Protein AF-0000000084545991 (afdb_homodimer)

Radius of gyration: 22.43 Å; Cα contacts (8 Å, |Δi|>4): 585; chains: 2; bounding box: 37×61×42 Å

pLDDT: mean 95.48, std 4.27, range [63.62, 98.81]

Nearest PDB structures (foldseek):
  5ld9-assembly1_B  TM=9.549E-01  e=1.651E-11  Pyrococcus furiosus DSM 3638
  5ld9-assembly1_A  TM=9.631E-01  e=2.129E-11  Pyrococcus furiosus DSM 3638
  2kks-assembly1_A  TM=8.786E-01  e=1.646E-07  Desulfitobacterium hafniense Y51
  5w83-assembly1_B  TM=7.628E-01  e=1.725E-06  Saccharomyces cerevisiae S288C
  4ocn-assembly1_B  TM=7.486E-01  e=3.055E-06  Saccharomyces cerevisiae S288C

Organism: NCBI:txid1582439

Solvent-accessible surface area (backbone atoms only — not comparable to full-atom values): 13508 Å² total; per-residue (Å²): 130,76,51,40,33,40,32,60,66,57,50,49,54,53,48,50,48,31,63,68,39,52,71,19,19,25,35,32,41,30,26,18,55,90,44,36,53,76,45,77,45,82,46,62,33,75,58,67,24,49,87,44,71,39,71,48,69,66,57,50,50,50,49,51,49,51,25,54,77,69,71,38,35,79,46,28,38,35,36,33,24,43,79,36,66,48,60,81,48,75,68,48,52,57,51,30,72,80,44,75,36,36,37,36,25,34,7,56,62,70,70,43,77,35,32,32,34,62,42,75,42,84,39,78,32,58,74,44,75,89,131,75,52,39,33,42,33,60,66,58,49,52,53,52,49,51,48,32,61,69,40,54,69,20,20,25,34,30,41,29,27,19,56,90,44,36,54,74,44,77,45,83,47,63,33,75,59,66,24,49,87,45,71,38,72,47,68,67,56,50,50,51,49,51,49,50,25,55,76,69,74,41,37,78,47,29,38,36,37,33,24,43,78,37,66,48,62,81,47,74,70,47,53,56,50,30,71,81,46,72,38,37,36,37,24,33,7,57,62,73,72,43,76,36,33,31,33,62,42,75,42,84,38,80,32,56,75,43,74,90

Secondary structure (DSSP, 8-state):
---EEE-HHHHHHHHHHHHHHTTSPPEEEEEEETTEEEEEEEE-BTT--SS---B-HHHHHHHHHHHHHTT-EEEEEEEEETTS-S---HHHHHHHHHS-SEEEEEETTTTEEEEEEEEEEEEEE-EEE-/---EEE-HHHHHHHHHHHHHHTTSPPEEEEEEETTEEE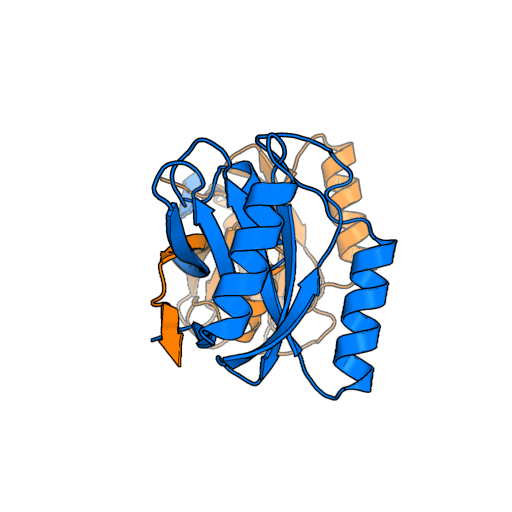EEEEE-BTT--SS---B-HHHHHHHHHHHHHTT-EEEEEEEEETTS-S---HHHHHHHHHS-SEEEEEETTTTEEEEEEEEEEEEEE-EEE-

InterPro domains:
  IPR000555 JAB1/MPN/MOV34 metalloenzyme domain [SM00232] (3-121)
  IPR028090 JAB domain, prokaryotic [PF14464] (14-114)
  IPR037518 MPN domain [PS50249] (3-130)
  IPR051929 Viral Assembly and Modifier Protease [PTHR34858] (4-127)

Foldseek 3Di:
DQAAADDPVRLVVLLVQQVVLPPAKWKWWFKAPRRYTDDIGGADFPVSHLQDGDGDPVSVVVVQVVNVVVVIDRQEMEIERQADDFDADPVNVVVCVVVFHKYWYAYNNVRDIDIDGDDDDDDDDDDDDD/DQAAADDPVRLVVLLVQQVVLPPAKWKWWFKAPRRYTDDIGGADFPVSHLQDGDGDPVSVVVVQVVNVVVVIDRQEMEIERQADDFDADPVNVVVCVVVFHKYWYAYNNVRDIDIDGDDDDDDDDDDDDD

Structure (mmCIF, N/CA/C/O backbone):
data_AF-0000000084545991-model_v1
#
loop_
_entity.id
_entity.type
_entity.pdbx_description
1 polymer 'Mov34/MPN/PAD-1 family protein'
#
loop_
_atom_site.group_PDB
_atom_site.id
_atom_site.type_symbol
_atom_site.label_atom_id
_atom_site.label_alt_id
_atom_site.label_comp_id
_atom_site.label_asym_id
_atom_site.label_entity_id
_atom_site.label_seq_id
_atom_site.pdbx_PDB_ins_code
_atom_site.Cartn_x
_atom_site.Cartn_y
_atom_site.Cartn_z
_atom_site.occupancy
_atom_site.B_iso_or_equiv
_atom_site.auth_seq_id
_atom_site.auth_comp_id
_atom_site.auth_asym_id
_atom_site.auth_atom_id
_atom_site.pdbx_PDB_model_num
ATOM 1 N N . MET A 1 1 ? -14.484 11.977 -7.852 1 64 1 MET A N 1
ATOM 2 C CA . MET A 1 1 ? -13.102 12.375 -7.617 1 64 1 MET A CA 1
ATOM 3 C C . MET A 1 1 ? -12.844 12.617 -6.133 1 64 1 MET A C 1
ATOM 5 O O . MET A 1 1 ? -13.711 13.141 -5.43 1 64 1 MET A O 1
ATOM 9 N N . GLN A 1 2 ? -11.766 11.891 -5.664 1 86.81 2 GLN A N 1
ATOM 10 C CA . GLN A 1 2 ? -11.484 12.031 -4.238 1 86.81 2 GLN A CA 1
ATOM 11 C C . GLN A 1 2 ? -11.023 13.445 -3.908 1 86.81 2 GLN A C 1
ATOM 13 O O . GLN A 1 2 ? -10.328 14.086 -4.703 1 86.81 2 GLN A O 1
ATOM 18 N N . LYS A 1 3 ? -11.68 14.102 -2.879 1 94.88 3 LYS A N 1
ATOM 19 C CA . LYS A 1 3 ? -11.312 15.43 -2.406 1 94.88 3 LYS A CA 1
ATOM 20 C C . LYS A 1 3 ? -11.195 15.461 -0.886 1 94.88 3 LYS A C 1
ATOM 22 O O . LYS A 1 3 ? -11.516 14.484 -0.213 1 94.88 3 LYS A O 1
ATOM 27 N N . ILE A 1 4 ? -10.68 16.625 -0.358 1 97.31 4 ILE A N 1
ATOM 28 C CA . ILE A 1 4 ? -10.688 16.859 1.08 1 97.31 4 ILE A CA 1
ATOM 29 C C . ILE A 1 4 ? -11.234 18.266 1.364 1 97.31 4 ILE A C 1
ATOM 31 O O . ILE A 1 4 ? -10.914 19.219 0.646 1 97.31 4 ILE A O 1
ATOM 35 N N . ILE A 1 5 ? -12.133 18.297 2.287 1 97.88 5 ILE A N 1
ATOM 36 C CA . ILE A 1 5 ? -12.742 19.562 2.66 1 97.88 5 ILE A CA 1
ATOM 37 C C . ILE A 1 5 ? -12.109 20.078 3.947 1 97.88 5 ILE A C 1
ATOM 39 O O . ILE A 1 5 ? -12.07 19.375 4.961 1 97.88 5 ILE A O 1
ATOM 43 N N . LEU A 1 6 ? -11.664 21.266 3.912 1 97.38 6 LEU A N 1
ATOM 44 C CA . LEU A 1 6 ? -10.953 21.938 4.996 1 97.38 6 LEU A CA 1
ATOM 45 C C . LEU A 1 6 ? -11.562 23.297 5.289 1 97.38 6 LEU A C 1
ATOM 47 O O . LEU A 1 6 ? -11.664 24.141 4.398 1 97.38 6 LEU A O 1
ATOM 51 N N . SER A 1 7 ? -12 23.5 6.516 1 97.31 7 SER A N 1
ATOM 52 C CA . SER A 1 7 ? -12.578 24.797 6.859 1 97.31 7 SER A CA 1
ATOM 53 C C . SER A 1 7 ? -11.508 25.891 6.898 1 97.31 7 SER A C 1
ATOM 55 O O . SER A 1 7 ? -10.32 25.594 7.066 1 97.31 7 SER A O 1
ATOM 57 N N . ARG A 1 8 ? -11.984 27.141 6.832 1 96.69 8 ARG A N 1
ATOM 58 C CA . ARG A 1 8 ? -11.062 28.266 6.926 1 96.69 8 ARG A CA 1
ATOM 59 C C . ARG A 1 8 ? -10.391 28.297 8.297 1 96.69 8 ARG A C 1
ATOM 61 O O . ARG A 1 8 ? -9.211 28.641 8.398 1 96.69 8 ARG A O 1
ATOM 68 N N . SER A 1 9 ? -11.141 27.984 9.227 1 97.38 9 SER A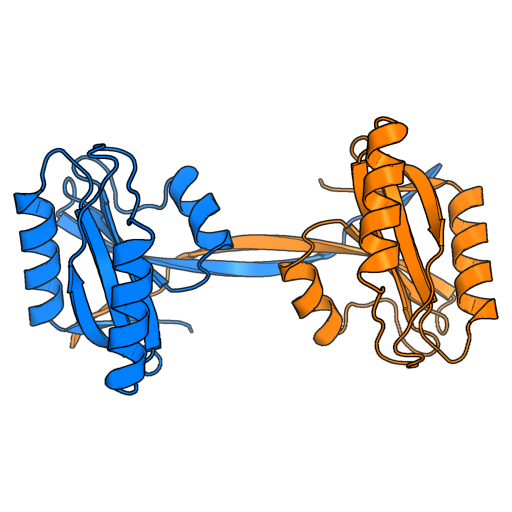 N 1
ATOM 69 C CA . SER A 1 9 ? -10.602 27.984 10.578 1 97.38 9 SER A CA 1
ATOM 70 C C . SER A 1 9 ? -9.523 26.906 10.75 1 97.38 9 SER A C 1
ATOM 72 O O . SER A 1 9 ? -8.469 27.172 11.328 1 97.38 9 SER A O 1
ATOM 74 N N . ASP A 1 10 ? -9.805 25.734 10.273 1 97.62 10 ASP A N 1
ATOM 75 C CA . ASP A 1 10 ? -8.828 24.641 10.359 1 97.62 10 ASP A CA 1
ATOM 76 C C . ASP A 1 10 ? -7.559 25 9.586 1 97.62 10 ASP A C 1
ATOM 78 O O . ASP A 1 10 ? -6.453 24.688 10.039 1 97.62 10 ASP A O 1
ATOM 82 N N . LYS A 1 11 ? -7.781 25.578 8.438 1 97.88 11 LYS A N 1
ATOM 83 C CA . LYS A 1 11 ? -6.641 26 7.633 1 97.88 11 LYS A CA 1
ATOM 84 C C . LYS A 1 11 ? -5.762 26.984 8.398 1 97.88 11 LYS A C 1
ATOM 86 O O . LYS A 1 11 ? -4.531 26.875 8.359 1 97.88 11 LYS A O 1
ATOM 91 N N . LYS A 1 12 ? -6.379 27.922 9.055 1 97.81 12 LYS A N 1
ATOM 92 C CA . LYS A 1 12 ? -5.648 28.891 9.859 1 97.81 12 LYS A CA 1
ATOM 93 C C . LYS A 1 12 ? -4.871 28.203 10.977 1 97.81 12 LYS A C 1
ATOM 95 O O . LYS A 1 12 ? -3.705 28.531 11.219 1 97.81 12 LYS A O 1
ATOM 100 N N . ILE A 1 13 ? -5.48 27.297 11.633 1 98.25 13 ILE A N 1
ATOM 101 C CA . ILE A 1 13 ? -4.855 26.562 12.727 1 98.25 13 ILE A CA 1
ATOM 102 C C . ILE A 1 13 ? -3.605 25.844 12.227 1 98.25 13 ILE A C 1
ATOM 104 O O . ILE A 1 13 ? -2.545 25.922 12.852 1 98.25 13 ILE A O 1
ATOM 108 N N . LEU A 1 14 ? -3.723 25.188 11.094 1 98.62 14 LEU A N 1
ATOM 109 C CA . LEU A 1 14 ? -2.611 24.422 10.539 1 98.62 14 LEU A CA 1
ATOM 110 C C . LEU A 1 14 ? -1.493 25.344 10.07 1 98.62 14 LEU A C 1
ATOM 112 O O . LEU A 1 14 ? -0.313 25.031 10.242 1 98.62 14 LEU A O 1
ATOM 116 N N . THR A 1 15 ? -1.879 26.469 9.516 1 98.5 15 THR A N 1
ATOM 117 C CA . THR A 1 15 ? -0.888 27.438 9.078 1 98.5 15 THR A CA 1
ATOM 118 C C . THR A 1 15 ? -0.075 27.953 10.266 1 98.5 15 THR A C 1
ATOM 120 O O . THR A 1 15 ? 1.156 27.984 10.211 1 98.5 15 THR A O 1
ATOM 123 N N . GLU A 1 16 ? -0.783 28.344 11.25 1 98.56 16 GLU A N 1
ATOM 124 C CA . GLU A 1 16 ? -0.114 28.859 12.438 1 98.56 16 GLU A CA 1
ATOM 125 C C . GLU A 1 16 ? 0.799 27.797 13.062 1 98.56 16 GLU A C 1
ATOM 127 O O . GLU A 1 16 ? 1.917 28.109 13.477 1 98.56 16 GLU A O 1
ATOM 132 N N . HIS A 1 17 ? 0.275 26.625 13.133 1 98.62 17 HIS A N 1
ATOM 133 C CA . HIS A 1 17 ? 1.083 25.531 13.656 1 98.62 17 HIS A CA 1
ATOM 134 C C . HIS A 1 17 ? 2.371 25.359 12.859 1 98.62 17 HIS A C 1
ATOM 136 O O . HIS A 1 17 ? 3.457 25.25 13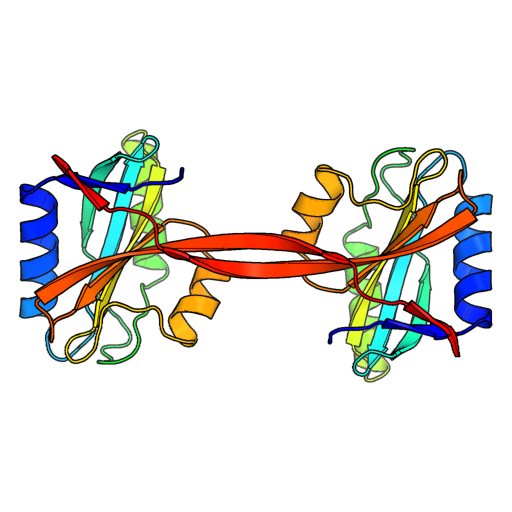.438 1 98.62 17 HIS A O 1
ATOM 142 N N . ALA A 1 18 ? 2.254 25.391 11.578 1 98.62 18 ALA A N 1
ATOM 143 C CA . ALA A 1 18 ? 3.396 25.234 10.68 1 98.62 18 ALA A CA 1
ATOM 144 C C . ALA A 1 18 ? 4.41 26.344 10.875 1 98.62 18 ALA A C 1
ATOM 146 O O . ALA A 1 18 ? 5.617 26.094 10.961 1 98.62 18 ALA A O 1
ATOM 147 N N . GLU A 1 19 ? 3.91 27.531 10.992 1 97.94 19 GLU A N 1
ATOM 148 C CA . GLU A 1 19 ? 4.789 28.688 11.141 1 97.94 19 GLU A CA 1
ATOM 149 C C . GLU A 1 19 ? 5.488 28.672 12.492 1 97.94 19 GLU A C 1
ATOM 151 O O . GLU A 1 19 ? 6.668 29.016 12.594 1 97.94 19 GLU A O 1
ATOM 156 N N . ASN A 1 20 ? 4.766 28.281 13.461 1 97.81 20 ASN A N 1
ATOM 157 C CA . ASN A 1 20 ? 5.309 28.266 14.82 1 97.81 20 ASN A CA 1
ATOM 158 C C . ASN A 1 20 ? 6.395 27.203 14.969 1 97.81 20 ASN A C 1
ATOM 160 O O . ASN A 1 20 ? 7.316 27.359 15.773 1 97.81 20 ASN A O 1
ATOM 164 N N . GLU A 1 21 ? 6.34 26.156 14.203 1 97.88 21 GLU A N 1
ATOM 165 C CA . GLU A 1 21 ? 7.262 25.031 14.375 1 97.88 21 GLU A CA 1
ATOM 166 C C . GLU A 1 21 ? 8.508 25.203 13.508 1 97.88 21 GLU A C 1
ATOM 168 O O . GLU A 1 21 ? 9.461 24.438 13.625 1 97.88 21 GLU A O 1
ATOM 173 N N . LYS A 1 22 ? 8.477 26.234 12.727 1 96.56 22 LYS A N 1
ATOM 174 C CA . LYS A 1 22 ? 9.68 26.469 11.93 1 96.56 22 LYS A CA 1
ATOM 175 C C . LYS A 1 22 ? 10.922 26.562 12.82 1 96.56 22 LYS A C 1
ATOM 177 O O . LYS A 1 22 ? 10.852 27.094 13.93 1 96.56 22 LYS A O 1
ATOM 182 N N . PRO A 1 23 ? 12.008 25.922 12.273 1 97.31 23 PRO A N 1
ATOM 183 C CA . PRO A 1 23 ? 12.328 25.469 10.914 1 97.31 23 PRO A CA 1
ATOM 184 C C . PRO A 1 23 ? 12.039 23.984 10.703 1 97.31 23 PRO A C 1
ATOM 186 O O . PRO A 1 23 ? 12.414 23.422 9.672 1 97.31 23 PRO A O 1
ATOM 189 N N . ILE A 1 24 ? 11.352 23.375 11.656 1 97.81 24 ILE A N 1
ATOM 190 C CA . ILE A 1 24 ? 11.086 21.953 11.523 1 97.81 24 ILE A CA 1
ATOM 191 C C . ILE A 1 24 ? 9.719 21.734 10.883 1 97.81 24 ILE A C 1
ATOM 193 O O . ILE A 1 24 ? 8.844 22.594 10.977 1 97.81 24 ILE A O 1
ATOM 197 N N . GLU A 1 25 ? 9.523 20.594 10.195 1 98.5 25 GLU A N 1
ATOM 198 C CA . GLU A 1 25 ? 8.203 20.25 9.68 1 98.5 25 GLU A CA 1
ATOM 199 C C . GLU A 1 25 ? 7.195 20.094 10.812 1 98.5 25 GLU A C 1
ATOM 201 O O . GLU A 1 25 ? 7.512 19.5 11.852 1 98.5 25 GLU A O 1
ATOM 206 N N . SER A 1 26 ? 6.105 20.656 10.656 1 98.5 26 SER A N 1
ATOM 207 C CA . SER A 1 26 ? 4.996 20.438 11.578 1 98.5 26 SER A CA 1
ATOM 208 C C . SER A 1 26 ? 4.117 19.281 11.109 1 98.5 26 SER A C 1
ATOM 210 O O . SER A 1 26 ? 4.156 18.906 9.938 1 98.5 26 SER A O 1
ATOM 212 N N . CYS A 1 27 ? 3.359 18.672 12 1 98.44 27 CYS A N 1
ATOM 213 C CA . CYS A 1 27 ? 2.498 17.547 11.625 1 98.44 27 CYS A CA 1
ATOM 214 C C . CYS A 1 27 ? 1.239 17.516 12.477 1 98.44 27 CYS A C 1
ATOM 216 O O . CYS A 1 27 ? 1.18 18.172 13.523 1 98.44 27 CYS A O 1
ATOM 218 N N . ALA A 1 28 ? 0.261 16.844 12.008 1 98.44 28 ALA A N 1
ATOM 219 C CA . ALA A 1 28 ? -1.032 16.703 12.672 1 98.44 28 ALA A CA 1
ATOM 220 C C . ALA A 1 28 ? -1.835 15.547 12.078 1 98.44 28 ALA A C 1
ATOM 222 O O . ALA A 1 28 ? -1.538 15.07 10.977 1 98.44 28 ALA A O 1
ATOM 223 N N . ILE A 1 29 ? -2.781 15.156 12.797 1 97.88 29 ILE A N 1
ATOM 224 C CA . ILE A 1 29 ? -3.752 14.164 12.336 1 97.88 29 ILE A CA 1
ATOM 225 C C . ILE A 1 29 ? -5.098 14.844 12.086 1 97.88 29 ILE A C 1
ATOM 227 O O . ILE A 1 29 ? -5.543 15.672 12.883 1 97.88 29 ILE A O 1
ATOM 231 N N . LEU A 1 30 ? -5.691 14.516 10.977 1 98.06 30 LEU A N 1
ATOM 232 C CA . LEU A 1 30 ? -6.949 15.133 10.57 1 98.06 30 LEU A CA 1
ATOM 233 C C . LEU A 1 30 ? -8.109 14.156 10.719 1 98.06 30 LEU A C 1
ATOM 235 O O . LEU A 1 30 ? -8.102 13.078 10.117 1 98.06 30 LEU A O 1
ATOM 239 N N . PHE A 1 31 ? -9.078 14.594 11.578 1 97.5 31 PHE A N 1
ATOM 240 C CA . PHE A 1 31 ? -10.266 13.773 11.828 1 97.5 31 PHE A CA 1
ATOM 241 C C . PHE A 1 31 ? -11.445 14.266 11 1 97.5 31 PHE A C 1
ATOM 243 O O . PHE A 1 31 ? -11.586 15.461 10.758 1 97.5 31 PHE A O 1
ATOM 250 N N . GLY A 1 32 ? -12.242 13.328 10.625 1 97.31 32 GLY A N 1
ATOM 251 C CA . GLY A 1 32 ? -13.461 13.719 9.938 1 97.31 32 GLY A CA 1
ATOM 252 C C . GLY A 1 32 ? -14.273 12.531 9.453 1 97.31 32 GLY A C 1
ATOM 253 O O . GLY A 1 32 ? -14.094 11.414 9.945 1 97.31 32 GLY A O 1
ATOM 254 N N . LYS A 1 33 ? -15.203 12.844 8.688 1 94.81 33 LYS A N 1
ATOM 255 C CA . LYS A 1 33 ? -16.031 11.852 8.008 1 94.81 33 LYS A CA 1
ATOM 256 C C . LYS A 1 33 ? -16.062 12.102 6.504 1 94.81 33 LYS A C 1
ATOM 258 O O . LYS A 1 33 ? -16.156 13.25 6.062 1 94.81 33 LYS A O 1
ATOM 263 N N . ASP A 1 34 ? -15.977 10.977 5.848 1 91.25 34 ASP A N 1
ATOM 264 C CA . ASP A 1 34 ? -15.922 11.047 4.391 1 91.25 34 ASP A CA 1
ATOM 265 C C . ASP A 1 34 ? -14.789 11.953 3.926 1 91.25 34 ASP A C 1
ATOM 267 O O . ASP A 1 34 ? -13.617 11.664 4.176 1 91.25 34 ASP A O 1
ATOM 271 N N . ASP A 1 35 ? -15.109 13.117 3.375 1 95 35 ASP A N 1
ATOM 272 C CA . ASP A 1 35 ? -14.047 13.945 2.822 1 95 35 ASP A CA 1
ATOM 273 C C . ASP A 1 35 ? -13.906 15.25 3.609 1 95 35 ASP A C 1
ATOM 275 O O . ASP A 1 35 ? -13.094 16.109 3.254 1 95 35 ASP A O 1
ATOM 279 N N . ALA A 1 36 ? -14.602 15.289 4.73 1 97.12 36 ALA A N 1
ATOM 280 C CA . ALA A 1 36 ? -14.648 16.562 5.43 1 97.12 36 ALA A CA 1
ATOM 281 C C . ALA A 1 36 ? -13.922 16.484 6.77 1 97.12 36 ALA A C 1
ATOM 283 O O . ALA A 1 36 ? -14.305 15.703 7.645 1 97.12 36 ALA A O 1
ATOM 284 N N . ILE A 1 37 ? -12.992 17.375 6.906 1 97.5 37 ILE A N 1
ATOM 285 C CA . ILE A 1 37 ? -12.281 17.469 8.172 1 97.5 37 ILE A CA 1
ATOM 286 C C . ILE A 1 37 ? -13.156 18.188 9.203 1 97.5 37 ILE A C 1
ATOM 288 O O . ILE A 1 37 ? -13.742 19.234 8.906 1 97.5 37 ILE A O 1
ATOM 292 N N . SER A 1 38 ? -13.242 17.578 10.352 1 96.69 38 SER A N 1
ATOM 293 C CA . SER A 1 38 ? -14.055 18.172 11.406 1 96.69 38 SER A CA 1
ATOM 294 C C . SER A 1 38 ? -13.195 18.594 12.594 1 96.69 38 SER A C 1
ATOM 296 O O . SER A 1 38 ? -13.586 19.469 13.367 1 96.69 38 SER A O 1
ATOM 298 N N . GLU A 1 39 ? -12.062 17.953 12.727 1 96 39 GLU A N 1
ATOM 299 C CA . GLU A 1 39 ? -11.18 18.25 13.852 1 96 39 GLU A CA 1
ATOM 300 C C . GLU A 1 39 ? -9.719 18 13.492 1 96 39 GLU A C 1
ATOM 302 O O . GLU A 1 39 ? -9.414 17.094 12.711 1 96 39 GLU A O 1
ATOM 307 N N . ILE A 1 40 ? -8.898 18.797 14.156 1 97.62 40 ILE A N 1
ATOM 308 C CA . ILE A 1 40 ? -7.457 18.688 13.961 1 97.62 40 ILE A CA 1
ATOM 309 C C . ILE A 1 40 ? -6.781 18.281 15.266 1 97.62 40 ILE A C 1
ATOM 311 O O . ILE A 1 40 ? -7.07 18.859 16.328 1 97.62 40 ILE A O 1
ATOM 315 N N . PHE A 1 41 ? -5.938 17.312 15.148 1 98.12 41 PHE A N 1
ATOM 316 C CA . PHE A 1 41 ? -5.105 16.922 16.281 1 98.12 41 PHE A CA 1
ATOM 317 C C . PHE A 1 41 ? -3.643 17.25 16.016 1 98.12 41 PHE A C 1
ATOM 319 O O . PHE A 1 41 ? -2.941 16.484 15.344 1 98.12 41 PHE A O 1
ATOM 326 N N . LEU A 1 42 ? -3.232 18.391 16.594 1 98.25 42 LEU A N 1
ATOM 327 C CA . LEU A 1 42 ? -1.848 18.797 16.406 1 98.25 42 LEU A CA 1
ATOM 328 C C . LEU A 1 42 ? -0.892 17.859 17.141 1 98.25 42 LEU A C 1
ATOM 330 O O . LEU A 1 42 ? -1.151 17.453 18.266 1 98.25 42 LEU A O 1
ATOM 334 N N . THR A 1 43 ? 0.137 17.516 16.406 1 98.12 43 THR A N 1
ATOM 335 C CA . THR A 1 43 ? 1.134 16.625 17 1 98.12 43 THR A CA 1
ATOM 336 C C . THR A 1 43 ? 2.527 17.234 16.906 1 98.12 43 THR A C 1
ATOM 338 O O . THR A 1 43 ? 2.734 18.219 16.188 1 98.12 43 THR A O 1
ATOM 341 N N . LYS A 1 44 ? 3.387 16.641 17.734 1 96.88 44 LYS A N 1
ATOM 342 C CA . LYS A 1 44 ? 4.785 17.062 17.672 1 96.88 44 LYS A CA 1
ATOM 343 C C . LYS A 1 44 ? 5.578 16.203 16.688 1 96.88 44 LYS A C 1
ATOM 345 O O . LYS A 1 44 ? 5.391 14.984 16.625 1 96.88 44 LYS A O 1
ATOM 350 N N . ASN A 1 45 ? 6.387 16.891 15.969 1 98.12 45 ASN A N 1
ATOM 351 C CA . ASN A 1 45 ? 7.391 16.156 15.211 1 98.12 45 ASN A CA 1
ATOM 352 C C . ASN A 1 45 ? 8.547 15.703 16.094 1 98.12 45 ASN A C 1
ATOM 354 O O . ASN A 1 45 ? 9.438 16.5 16.406 1 98.12 45 ASN A O 1
ATOM 358 N N . ILE A 1 46 ? 8.602 14.453 16.328 1 97.06 46 ILE A N 1
ATOM 359 C CA . ILE A 1 46 ? 9.602 13.992 17.281 1 97.06 46 ILE A CA 1
ATOM 360 C C . ILE A 1 46 ? 10.961 13.906 16.609 1 97.06 46 ILE A C 1
ATOM 362 O O . ILE A 1 46 ? 11.992 13.781 17.281 1 97.06 46 ILE A O 1
ATOM 366 N N . GLU A 1 47 ? 10.922 13.992 15.312 1 96.12 47 GLU A N 1
ATOM 367 C CA . GLU A 1 47 ? 12.195 14.008 14.594 1 96.12 47 GLU A CA 1
ATOM 368 C C . GLU A 1 47 ? 12.836 15.391 14.648 1 96.12 47 GLU A C 1
ATOM 370 O O . GLU A 1 47 ? 14.039 15.531 14.422 1 96.12 47 GLU A O 1
ATOM 375 N N . GLU A 1 48 ? 12.039 16.328 14.898 1 96.81 48 GLU A N 1
ATOM 376 C CA . GLU A 1 48 ? 12.508 17.703 14.938 1 96.81 48 GLU A CA 1
ATOM 377 C C . GLU A 1 48 ? 13.344 18.047 13.703 1 96.81 48 GLU A C 1
ATOM 379 O O . GLU A 1 48 ? 14.422 18.625 13.82 1 96.81 48 GLU A O 1
ATOM 384 N N . SER A 1 49 ? 12.93 17.609 12.539 1 97.12 49 SER A N 1
ATOM 385 C CA . SER A 1 49 ? 13.641 17.766 11.273 1 97.12 49 SER A CA 1
ATOM 386 C C . SER A 1 49 ? 12.906 18.719 10.344 1 97.12 49 SER A C 1
ATOM 388 O O . SER A 1 49 ? 11.672 18.75 10.328 1 97.12 49 SER A O 1
ATOM 390 N N . PRO A 1 50 ? 13.703 19.516 9.578 1 96.81 50 PRO A N 1
ATOM 391 C CA . PRO A 1 50 ? 13.07 20.406 8.602 1 96.81 50 PRO A CA 1
ATOM 392 C C . PRO A 1 50 ? 12.602 19.672 7.352 1 96.81 50 PRO A C 1
ATOM 394 O O . PRO A 1 50 ? 11.891 20.25 6.52 1 96.81 50 PRO A O 1
ATOM 397 N N . VAL A 1 51 ? 13 18.359 7.18 1 94.81 51 VAL A N 1
ATOM 398 C CA . VAL A 1 51 ? 12.719 17.688 5.91 1 94.81 51 VAL A CA 1
ATOM 399 C C . VAL A 1 51 ? 12.023 16.359 6.176 1 94.81 51 VAL A C 1
ATOM 401 O O . VAL A 1 51 ? 11.633 15.664 5.234 1 94.81 51 VAL A O 1
ATOM 404 N N . ASN A 1 52 ? 11.891 16.031 7.445 1 95.44 52 ASN A N 1
ATOM 405 C CA . ASN A 1 52 ? 11.195 14.812 7.832 1 95.44 52 ASN A CA 1
ATOM 406 C C . ASN A 1 52 ? 10.344 15.023 9.078 1 95.44 52 ASN A C 1
ATOM 408 O O . ASN A 1 52 ? 10.648 15.883 9.906 1 95.44 52 ASN A O 1
ATOM 412 N N . PHE A 1 53 ? 9.328 14.203 9.125 1 96.94 53 PHE A N 1
ATOM 413 C CA . PHE A 1 53 ? 8.547 14.234 10.359 1 96.94 53 PHE A CA 1
ATOM 414 C C . PHE A 1 53 ? 8.156 12.82 10.781 1 96.94 53 PHE A C 1
ATOM 416 O O . PHE A 1 53 ? 8.039 11.922 9.945 1 96.94 53 PHE A O 1
ATOM 423 N N . THR A 1 54 ? 8.086 12.695 12.102 1 95.75 54 THR A N 1
ATOM 424 C CA . THR A 1 54 ? 7.59 11.469 12.711 1 95.75 54 THR A CA 1
ATOM 425 C C . THR A 1 54 ? 6.637 11.781 13.859 1 95.75 54 THR A C 1
ATOM 427 O O . THR A 1 54 ? 6.965 12.578 14.75 1 95.75 54 THR A O 1
ATOM 430 N N . ILE A 1 55 ? 5.5 11.211 13.711 1 95.69 55 ILE A N 1
ATOM 431 C CA . ILE A 1 55 ? 4.562 11.266 14.828 1 95.69 55 ILE A CA 1
ATOM 432 C C . ILE A 1 55 ? 4.793 10.07 15.75 1 95.69 55 ILE A C 1
ATOM 434 O O . ILE A 1 55 ? 4.871 8.93 15.289 1 95.69 55 ILE A O 1
ATOM 438 N N . SER A 1 56 ? 4.906 10.352 17.016 1 95.5 56 SER A N 1
ATOM 439 C CA . SER A 1 56 ? 5.184 9.258 17.953 1 95.5 56 SER A CA 1
ATOM 440 C C . SER A 1 56 ? 4.035 8.258 17.984 1 95.5 56 SER A C 1
ATOM 442 O O . SER A 1 56 ? 2.881 8.617 17.75 1 95.5 56 SER A O 1
ATOM 444 N N . ASN A 1 57 ? 4.387 6.988 18.312 1 93.94 57 ASN A N 1
ATOM 445 C CA . ASN A 1 57 ? 3.359 5.965 18.469 1 93.94 57 ASN A CA 1
ATOM 446 C C . ASN A 1 57 ? 2.33 6.359 19.516 1 93.94 57 ASN A C 1
ATOM 448 O O . ASN A 1 57 ? 1.136 6.105 19.359 1 93.94 57 ASN A O 1
ATOM 452 N N . GLU A 1 58 ? 2.795 6.945 20.516 1 95.69 58 GLU A N 1
ATOM 453 C CA . GLU A 1 58 ? 1.905 7.398 21.578 1 95.69 58 GLU A CA 1
ATOM 454 C C . GLU A 1 58 ? 0.867 8.383 21.062 1 95.69 58 GLU A C 1
ATOM 456 O O . GLU A 1 58 ? -0.326 8.242 21.328 1 95.69 58 GLU A O 1
ATOM 461 N N . GLN A 1 59 ? 1.291 9.336 20.312 1 95.25 59 GLN A N 1
ATOM 462 C CA . GLN A 1 59 ? 0.371 10.344 19.797 1 95.25 59 GLN A CA 1
ATOM 463 C C . GLN A 1 59 ? -0.538 9.75 18.719 1 95.25 59 GLN A C 1
ATOM 465 O O . GLN A 1 59 ? -1.692 10.164 18.578 1 95.25 59 GLN A O 1
ATOM 470 N N . LEU A 1 60 ? -0.002 8.828 17.953 1 93.5 60 LEU A N 1
ATOM 471 C CA . LEU A 1 60 ? -0.842 8.133 16.984 1 93.5 60 LEU A CA 1
ATOM 472 C C . LEU A 1 60 ? -1.966 7.375 17.688 1 93.5 60 LEU A C 1
ATOM 474 O O . LEU A 1 60 ? -3.129 7.477 17.297 1 93.5 60 LEU A O 1
ATOM 478 N N . ILE A 1 61 ? -1.576 6.676 18.703 1 94 61 ILE A N 1
ATOM 479 C CA . ILE A 1 61 ? -2.553 5.902 19.469 1 94 61 ILE A CA 1
ATOM 480 C C . ILE A 1 61 ? -3.588 6.84 20.078 1 94 61 ILE A C 1
ATOM 482 O O . ILE A 1 61 ? -4.793 6.582 20 1 94 61 ILE A O 1
ATOM 486 N N . GLU A 1 62 ? -3.088 7.871 20.703 1 95.44 62 GLU A N 1
ATOM 487 C CA . GLU A 1 62 ? -3.98 8.867 21.281 1 95.44 62 GLU A CA 1
ATOM 488 C C . GLU A 1 62 ? -4.941 9.43 20.25 1 95.44 62 GLU A C 1
ATOM 490 O O . GLU A 1 62 ? -6.145 9.547 20.5 1 95.44 62 GLU A O 1
ATOM 495 N N . GLY A 1 63 ? -4.434 9.797 19.094 1 93.94 63 GLY A N 1
ATOM 496 C CA . GLY A 1 63 ? -5.258 10.32 18.016 1 93.94 63 GLY A CA 1
ATOM 497 C C . GLY A 1 63 ? -6.348 9.359 17.578 1 93.94 63 GLY A C 1
ATOM 498 O O . GLY A 1 63 ? -7.504 9.758 17.422 1 93.94 63 GLY A O 1
ATOM 499 N N . TYR A 1 64 ? -6.004 8.164 17.438 1 92.94 64 TYR A N 1
ATOM 500 C CA . TYR A 1 64 ? -6.977 7.168 17 1 92.94 64 TYR A CA 1
ATOM 501 C C . TYR A 1 64 ? -8.023 6.922 18.062 1 92.94 64 TYR A C 1
ATOM 503 O O . TYR A 1 64 ? -9.203 6.719 17.766 1 92.94 64 TYR A O 1
ATOM 511 N N . LYS A 1 65 ? -7.598 6.887 19.281 1 94.5 65 LYS A N 1
ATOM 512 C CA . LYS A 1 65 ? -8.531 6.75 20.391 1 94.5 65 LYS A CA 1
ATOM 513 C C . LYS A 1 65 ? -9.539 7.895 20.406 1 94.5 65 LYS A C 1
ATOM 515 O O . LYS A 1 65 ? -10.742 7.672 20.578 1 94.5 65 LYS A O 1
ATOM 520 N N . ILE A 1 66 ? -8.992 9.07 20.234 1 94.69 66 ILE A N 1
ATOM 521 C CA . ILE A 1 66 ? -9.844 10.258 20.219 1 94.69 66 ILE A CA 1
ATOM 522 C C . ILE A 1 66 ? -10.852 10.148 19.078 1 94.69 66 ILE A C 1
ATOM 524 O O . ILE A 1 66 ? -12.039 10.422 19.25 1 94.69 66 ILE A O 1
ATOM 528 N N . ALA A 1 67 ? -10.383 9.773 17.906 1 94.44 67 ALA A N 1
ATOM 529 C CA . ALA A 1 67 ? -11.258 9.633 16.75 1 94.44 67 ALA A CA 1
ATOM 530 C C . ALA A 1 67 ? -12.383 8.641 17.016 1 94.44 67 ALA A C 1
ATOM 532 O O . ALA A 1 67 ? -13.539 8.898 16.688 1 94.44 67 ALA A O 1
ATOM 533 N N . GLU A 1 68 ? -12.016 7.547 17.656 1 94.56 68 GLU A N 1
ATOM 534 C CA . GLU A 1 68 ? -13 6.52 17.969 1 94.56 68 GLU A CA 1
ATOM 535 C C . GLU A 1 68 ? -14.039 7.039 18.969 1 94.56 68 GLU A C 1
ATOM 537 O O . GLU A 1 68 ? -15.242 6.836 18.766 1 94.56 68 GLU A O 1
ATOM 542 N N . GLU A 1 69 ? -13.578 7.613 19.984 1 96 69 GLU A N 1
ATOM 543 C CA . GLU A 1 69 ? -14.461 8.141 21.016 1 96 69 GLU A CA 1
ATOM 544 C C . GLU A 1 69 ? -15.438 9.164 20.438 1 96 69 GLU A C 1
ATOM 546 O O . GLU A 1 69 ? -16.578 9.258 20.891 1 96 69 GLU A O 1
ATOM 551 N N . LYS A 1 70 ? -15.008 9.859 19.438 1 95.44 70 LYS A N 1
ATOM 552 C CA . LYS A 1 70 ? -15.812 10.938 18.859 1 95.44 70 LYS A CA 1
ATOM 553 C C . LYS A 1 70 ? -16.641 10.438 17.688 1 95.44 70 LYS A C 1
ATOM 555 O O . LYS A 1 70 ? -17.422 11.188 17.094 1 95.44 70 LYS A O 1
ATOM 560 N N . GLY A 1 71 ? -16.422 9.219 17.359 1 96.38 71 GLY A N 1
ATOM 561 C CA . GLY A 1 71 ? -17.172 8.641 16.266 1 96.38 71 GLY A CA 1
ATOM 562 C C . GLY A 1 71 ? -16.75 9.164 14.906 1 96.38 71 GLY A C 1
ATOM 563 O O . GLY A 1 71 ? -17.578 9.344 14.008 1 96.38 71 GLY A O 1
ATOM 564 N N . VAL A 1 72 ? -15.539 9.586 14.797 1 96.5 72 VAL A N 1
ATOM 565 C CA . VAL A 1 72 ? -15 10.07 13.531 1 96.5 72 VAL A CA 1
ATOM 566 C C . VAL A 1 72 ? -13.836 9.188 13.094 1 96.5 72 VAL A C 1
ATOM 568 O O . VAL A 1 72 ? -13.461 8.25 13.805 1 96.5 72 VAL A O 1
ATOM 571 N N . ASP A 1 73 ? -13.359 9.438 11.875 1 95.94 73 ASP A N 1
ATOM 572 C CA . ASP A 1 73 ? -12.25 8.672 11.32 1 95.94 73 ASP A CA 1
ATOM 573 C C . ASP A 1 73 ? -11.008 9.555 11.148 1 95.94 73 ASP A C 1
ATOM 575 O O . ASP A 1 73 ? -11.109 10.781 11.117 1 95.94 73 ASP A O 1
ATOM 579 N N . VAL A 1 74 ? -9.867 8.883 11.133 1 95.75 74 VAL A N 1
ATOM 580 C CA . VAL A 1 74 ? -8.68 9.547 10.625 1 95.75 74 VAL A CA 1
ATOM 581 C C . VAL A 1 74 ? -8.719 9.594 9.102 1 95.75 74 VAL A C 1
ATOM 583 O O . VAL A 1 74 ? -8.586 8.562 8.438 1 95.75 74 VAL A O 1
ATOM 586 N N . ILE A 1 75 ? -8.852 10.82 8.555 1 96.44 75 ILE A N 1
ATOM 587 C CA . ILE A 1 75 ? -9.07 10.867 7.113 1 96.44 75 ILE A CA 1
ATOM 588 C C . ILE A 1 75 ? -7.895 11.57 6.438 1 96.44 75 ILE A C 1
ATOM 590 O O . ILE A 1 75 ? -7.848 11.672 5.207 1 96.44 75 ILE A O 1
ATOM 594 N N . GLY A 1 76 ? -6.922 12.016 7.293 1 97 76 GLY A N 1
ATOM 595 C CA . GLY A 1 76 ? -5.77 12.664 6.691 1 97 76 GLY A CA 1
ATOM 596 C C . GLY A 1 76 ? -4.621 12.859 7.664 1 97 76 GLY A C 1
ATOM 597 O O . GLY A 1 76 ? -4.797 12.734 8.875 1 97 76 GLY A O 1
ATOM 598 N N . ILE A 1 77 ? -3.5 13.156 7.082 1 97.56 77 ILE A N 1
ATOM 599 C CA . ILE A 1 77 ? -2.281 13.555 7.777 1 97.56 77 ILE A CA 1
ATOM 600 C C . ILE A 1 77 ? -1.78 14.891 7.223 1 97.56 77 ILE A C 1
ATOM 602 O O . ILE A 1 77 ? -1.791 15.102 6.008 1 97.56 77 ILE A O 1
ATOM 606 N N . PHE A 1 78 ? -1.403 15.703 8.125 1 98.62 78 PHE A N 1
ATOM 607 C CA . PHE A 1 78 ? -0.854 17 7.742 1 98.62 78 PHE A CA 1
ATOM 608 C C . PHE A 1 78 ? 0.638 17.062 8.047 1 98.62 78 PHE A C 1
ATOM 610 O O . PHE A 1 78 ? 1.088 16.562 9.078 1 98.62 78 PHE A O 1
ATOM 617 N N . HIS A 1 79 ? 1.295 17.688 7.129 1 98.75 79 HIS A N 1
ATOM 618 C CA . HIS A 1 79 ? 2.615 18.172 7.508 1 98.75 79 HIS A CA 1
ATOM 619 C C . HIS A 1 79 ? 3.006 19.391 6.68 1 98.75 79 HIS A C 1
ATOM 621 O O . HIS A 1 79 ? 2.303 19.766 5.734 1 98.75 79 HIS A O 1
ATOM 627 N N . SER A 1 80 ? 4.02 20.016 7.148 1 98.69 80 SER A N 1
ATOM 628 C CA . SER A 1 80 ? 4.465 21.203 6.438 1 98.69 80 SER A CA 1
ATOM 629 C C . SER A 1 80 ? 5.836 21 5.805 1 98.69 80 SER A C 1
ATOM 631 O O . SER A 1 80 ? 6.574 20.094 6.195 1 98.69 80 SER A O 1
ATOM 633 N N . HIS A 1 81 ? 6.129 21.672 4.812 1 98.31 81 HIS A N 1
ATOM 634 C CA . HIS A 1 81 ? 7.457 21.922 4.266 1 98.31 81 HIS A CA 1
ATOM 635 C C . HIS A 1 81 ? 7.898 23.359 4.508 1 98.31 81 HIS A C 1
ATOM 637 O O . HIS A 1 81 ? 7.508 24.266 3.771 1 98.31 81 HIS A O 1
ATOM 643 N N . PRO A 1 82 ? 8.75 23.531 5.445 1 98.12 82 PRO A N 1
ATOM 644 C CA . PRO A 1 82 ? 9.039 24.906 5.852 1 98.12 82 PRO A CA 1
ATOM 645 C C . PRO A 1 82 ? 9.656 25.734 4.727 1 98.12 82 PRO A C 1
ATOM 647 O O . PRO A 1 82 ? 9.375 26.922 4.609 1 98.12 82 PRO A O 1
ATOM 650 N N . ASN A 1 83 ? 10.406 25.047 3.859 1 96.44 83 ASN A N 1
ATOM 651 C CA . ASN A 1 83 ? 11.18 25.844 2.912 1 96.44 83 ASN A CA 1
ATOM 652 C C . A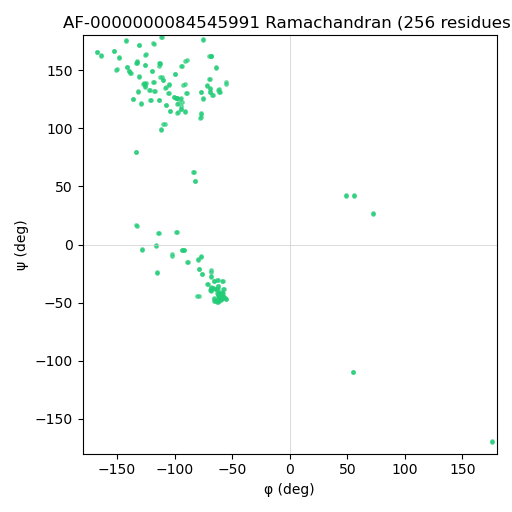SN A 1 83 ? 11.047 25.312 1.489 1 96.44 83 ASN A C 1
ATOM 654 O O . ASN A 1 83 ? 11.867 25.625 0.624 1 96.44 83 ASN A O 1
ATOM 658 N N . SER A 1 84 ? 10.078 24.516 1.247 1 96.5 84 SER A N 1
ATOM 659 C CA . SER A 1 84 ? 9.914 23.938 -0.088 1 96.5 84 SER A CA 1
ATOM 660 C C . SER A 1 84 ? 8.445 23.844 -0.469 1 96.5 84 SER A C 1
ATOM 662 O O . SER A 1 84 ? 7.57 24.234 0.31 1 96.5 84 SER A O 1
ATOM 664 N N . GLU A 1 85 ? 8.188 23.438 -1.672 1 97.19 85 GLU A N 1
ATOM 665 C CA . GLU A 1 85 ? 6.832 23.344 -2.197 1 97.19 85 GLU A CA 1
ATOM 666 C C . GLU A 1 85 ? 6.039 22.234 -1.511 1 97.19 85 GLU A C 1
ATOM 668 O O . GLU A 1 85 ? 6.625 21.328 -0.917 1 97.19 85 GLU A O 1
ATOM 673 N N . ALA A 1 86 ? 4.789 22.359 -1.672 1 98.19 86 ALA A N 1
ATOM 674 C CA . ALA A 1 86 ? 3.877 21.391 -1.053 1 98.19 86 ALA A CA 1
ATOM 675 C C . ALA A 1 86 ? 3.727 20.141 -1.914 1 98.19 86 ALA A C 1
ATOM 677 O O . ALA A 1 86 ? 2.623 19.812 -2.355 1 98.19 86 ALA A O 1
ATOM 678 N N . TYR A 1 87 ? 4.773 19.469 -2.104 1 97.31 87 TYR A N 1
ATOM 679 C CA . TYR A 1 87 ? 4.809 18.203 -2.834 1 97.31 87 TYR A CA 1
ATOM 680 C C . TYR A 1 87 ? 5.43 17.109 -1.987 1 97.31 87 TYR A C 1
ATOM 682 O O . TYR A 1 87 ? 6.434 17.328 -1.306 1 97.31 87 TYR A O 1
ATOM 690 N N . PRO A 1 88 ? 4.797 15.945 -2.092 1 96.88 88 PRO A N 1
ATOM 691 C CA . PRO A 1 88 ? 5.32 14.859 -1.257 1 96.88 88 PRO A CA 1
ATOM 692 C C . PRO A 1 88 ? 6.77 14.508 -1.585 1 96.88 88 PRO A C 1
ATOM 694 O O . PRO A 1 88 ? 7.109 14.305 -2.754 1 96.88 88 PRO A O 1
ATOM 697 N N . SER A 1 89 ? 7.539 14.422 -0.555 1 94.12 89 SER A N 1
ATOM 698 C CA . SER A 1 89 ? 8.898 13.922 -0.718 1 94.12 89 SER A CA 1
ATOM 699 C C . SER A 1 89 ? 8.914 12.414 -0.902 1 94.12 89 SER A C 1
ATOM 701 O O . SER A 1 89 ? 7.867 11.758 -0.83 1 94.12 89 SER A O 1
ATOM 703 N N . ASN A 1 90 ? 10.133 11.859 -1.143 1 90.31 90 ASN A N 1
ATOM 704 C CA . ASN A 1 90 ? 10.258 10.414 -1.229 1 90.31 90 ASN A CA 1
ATOM 705 C C . ASN A 1 90 ? 9.883 9.734 0.088 1 90.31 90 ASN A C 1
ATOM 707 O O . ASN A 1 90 ? 9.266 8.672 0.09 1 90.31 90 ASN A O 1
ATOM 711 N N . THR A 1 91 ? 10.305 10.414 1.164 1 91.69 91 THR A N 1
ATOM 712 C CA . THR A 1 91 ? 9.969 9.891 2.484 1 91.69 91 THR A CA 1
ATOM 713 C C . THR A 1 91 ? 8.469 9.953 2.721 1 91.69 91 THR A C 1
ATOM 715 O O . THR A 1 91 ? 7.879 9.008 3.264 1 91.69 91 THR A O 1
ATOM 718 N N . ASP A 1 92 ? 7.855 11 2.246 1 94.31 92 ASP A N 1
ATOM 719 C CA . ASP A 1 92 ? 6.402 11.102 2.363 1 94.31 92 ASP A CA 1
ATOM 720 C C . ASP A 1 92 ? 5.711 9.953 1.632 1 94.31 92 ASP A C 1
ATOM 722 O O . ASP A 1 92 ? 4.812 9.312 2.18 1 94.31 92 ASP A O 1
ATOM 726 N N . LYS A 1 93 ? 6.184 9.703 0.449 1 91.25 93 LYS A N 1
ATOM 727 C CA . LYS A 1 93 ? 5.59 8.656 -0.379 1 91.25 93 LYS A CA 1
ATOM 728 C C . LYS A 1 93 ? 5.66 7.305 0.316 1 91.25 93 LYS A C 1
ATOM 730 O O . LYS A 1 93 ? 4.703 6.527 0.274 1 91.25 93 LYS A O 1
ATOM 735 N N . LYS A 1 94 ? 6.746 7.074 0.909 1 88 94 LYS A N 1
ATOM 736 C CA . LYS A 1 94 ? 6.922 5.828 1.646 1 88 94 LYS A CA 1
ATOM 737 C C . LYS A 1 94 ? 5.93 5.723 2.799 1 88 94 LYS A C 1
ATOM 739 O O . LYS A 1 94 ? 5.316 4.672 3.002 1 88 94 LYS A O 1
ATOM 744 N N . PHE A 1 95 ? 5.723 6.758 3.465 1 89.94 95 PHE A N 1
ATOM 745 C CA . PHE A 1 95 ? 4.84 6.734 4.625 1 89.94 95 PHE A CA 1
ATOM 746 C C . PHE A 1 95 ? 3.379 6.707 4.188 1 89.94 95 PHE A C 1
ATOM 748 O O . PHE A 1 95 ? 2.523 6.18 4.898 1 89.94 95 PHE A O 1
ATOM 755 N N . MET A 1 96 ? 3.119 7.219 2.982 1 92.94 96 MET A N 1
ATOM 756 C CA . MET A 1 96 ? 1.769 7.164 2.432 1 92.94 96 MET A CA 1
ATOM 757 C C . MET A 1 96 ? 1.346 5.723 2.172 1 92.94 96 MET A C 1
ATOM 759 O O . MET A 1 96 ? 0.162 5.391 2.266 1 92.94 96 MET A O 1
ATOM 763 N N . GLN A 1 97 ? 2.324 4.93 1.853 1 86.31 97 GLN A N 1
ATOM 764 C CA . GLN A 1 97 ? 2.018 3.523 1.612 1 86.31 97 GLN A CA 1
ATOM 765 C C . GLN A 1 97 ? 1.457 2.861 2.867 1 86.31 97 GLN A C 1
ATOM 767 O O . GLN A 1 97 ? 0.55 2.029 2.783 1 86.31 97 GLN A O 1
ATOM 772 N N . SER A 1 98 ? 1.973 3.277 4.012 1 85.62 98 SER A N 1
ATOM 773 C CA . SER A 1 98 ? 1.541 2.693 5.277 1 85.62 98 SER A CA 1
ATOM 774 C C . SER A 1 98 ? 0.341 3.441 5.852 1 85.62 98 SER A C 1
ATOM 776 O O . SER A 1 98 ? -0.333 2.943 6.754 1 85.62 98 SER A O 1
ATOM 778 N N . ASN A 1 99 ? 0.1 4.578 5.348 1 88.12 99 ASN A N 1
ATOM 779 C CA . ASN A 1 99 ? -1.009 5.43 5.766 1 88.12 99 ASN A CA 1
ATOM 780 C C . ASN A 1 99 ? -1.771 5.984 4.566 1 88.12 99 ASN A C 1
ATOM 782 O O . ASN A 1 99 ? -1.629 7.16 4.223 1 88.12 99 ASN A O 1
ATOM 786 N N . PRO A 1 100 ? -2.609 5.148 4.023 1 89.75 100 PRO A N 1
ATOM 787 C CA . PRO A 1 100 ? -3.223 5.516 2.744 1 89.75 100 PRO A CA 1
ATOM 788 C C . PRO A 1 100 ? -4.43 6.434 2.908 1 89.75 100 PRO A C 1
ATOM 790 O O . PRO A 1 100 ? -5.52 6.121 2.428 1 89.75 100 PRO A O 1
ATOM 793 N N . VAL A 1 101 ? -4.266 7.543 3.59 1 93.88 101 VAL A N 1
ATOM 794 C CA . VAL A 1 101 ? -5.238 8.625 3.729 1 93.88 101 VAL A CA 1
ATOM 795 C C . VAL A 1 101 ? -4.746 9.859 2.984 1 93.88 101 VAL A C 1
ATOM 797 O O . VAL A 1 101 ? -3.699 9.828 2.334 1 93.88 101 VAL A O 1
ATOM 800 N N . ALA A 1 102 ? -5.543 10.891 3.014 1 96.88 102 ALA A N 1
ATOM 801 C CA . ALA A 1 102 ? -5.121 12.141 2.373 1 96.88 102 ALA A CA 1
ATOM 802 C C . ALA A 1 102 ? -3.977 12.789 3.145 1 96.88 102 ALA A C 1
ATOM 804 O O . ALA A 1 102 ? -4.02 12.883 4.371 1 96.88 102 ALA A O 1
ATOM 805 N N . TRP A 1 103 ? -2.99 13.141 2.432 1 98.25 103 TRP A N 1
ATOM 806 C CA . TRP A 1 103 ? -1.896 13.906 3.016 1 98.25 103 TRP A CA 1
ATOM 807 C C . TRP A 1 103 ? -1.975 15.375 2.6 1 98.25 103 TRP A C 1
ATOM 809 O O . TRP A 1 103 ? -1.87 15.695 1.413 1 98.25 103 TRP A O 1
ATOM 819 N N . VAL A 1 104 ? -2.193 16.188 3.562 1 98.62 104 VAL A N 1
ATOM 820 C CA . VAL A 1 104 ? -2.281 17.625 3.34 1 98.62 104 VAL A CA 1
ATOM 821 C C . VAL A 1 104 ? -0.945 18.281 3.678 1 98.62 104 VAL A C 1
ATOM 823 O O . VAL A 1 104 ? -0.421 18.109 4.781 1 98.62 104 VAL A O 1
ATOM 826 N N . ILE A 1 105 ? -0.455 19.031 2.691 1 98.81 105 ILE A N 1
ATOM 827 C CA . ILE A 1 105 ? 0.869 19.609 2.867 1 98.81 105 ILE A CA 1
ATOM 828 C C . ILE A 1 105 ? 0.783 21.125 2.744 1 98.81 105 ILE A C 1
ATOM 830 O O . ILE A 1 105 ? 0.14 21.641 1.83 1 98.81 105 ILE A O 1
ATOM 834 N N . TYR A 1 106 ? 1.408 21.797 3.672 1 98.75 106 TYR A N 1
ATOM 835 C CA . TYR A 1 106 ? 1.553 23.25 3.627 1 98.75 106 TYR A CA 1
ATOM 836 C C . TYR A 1 106 ? 2.979 23.641 3.256 1 98.75 106 TYR A C 1
ATOM 838 O O . TYR A 1 106 ? 3.939 23.141 3.844 1 98.75 106 TYR A O 1
ATOM 846 N N . SER A 1 107 ? 3.105 24.5 2.312 1 98.62 107 SER A N 1
ATOM 847 C CA . SER A 1 107 ? 4.402 25.047 1.928 1 98.62 107 SER A CA 1
ATOM 848 C C . SER A 1 107 ? 4.68 26.359 2.646 1 98.62 107 SER A C 1
ATOM 850 O O . SER A 1 107 ? 3.977 27.359 2.434 1 98.62 107 SER A O 1
ATOM 852 N N . GLY A 1 108 ? 5.723 26.312 3.453 1 97.62 108 GLY A N 1
ATOM 853 C CA . GLY A 1 108 ? 6.156 27.562 4.051 1 97.62 108 GLY A CA 1
ATOM 854 C C . GLY A 1 108 ? 6.75 28.531 3.043 1 97.62 108 GLY A C 1
ATOM 855 O O . GLY A 1 108 ? 6.766 29.75 3.273 1 97.62 108 GLY A O 1
ATOM 856 N N . ALA A 1 109 ? 7.188 28.031 1.964 1 97.06 109 ALA A N 1
ATOM 857 C CA . ALA A 1 109 ? 7.801 28.844 0.919 1 97.06 109 ALA A CA 1
ATOM 858 C C . ALA A 1 109 ? 6.734 29.531 0.065 1 97.06 109 ALA A C 1
ATOM 860 O O . ALA A 1 109 ? 6.805 30.734 -0.171 1 97.06 109 ALA A O 1
ATOM 861 N N . ASN A 1 110 ? 5.684 28.797 -0.313 1 97.75 110 ASN A N 1
ATOM 862 C CA . ASN A 1 110 ? 4.672 29.312 -1.229 1 97.75 110 ASN A CA 1
ATOM 863 C C . ASN A 1 110 ? 3.404 29.734 -0.489 1 97.75 110 ASN A C 1
ATOM 865 O O . ASN A 1 110 ? 2.504 30.328 -1.077 1 97.75 110 ASN A O 1
ATOM 869 N N . LYS A 1 111 ? 3.367 29.391 0.755 1 97.88 111 LYS A N 1
ATOM 870 C CA . LYS A 1 111 ? 2.217 29.672 1.606 1 97.88 111 LYS A CA 1
ATOM 871 C C . LYS A 1 111 ? 0.936 29.094 1.016 1 97.88 111 LYS A C 1
ATOM 873 O O . LYS A 1 111 ? -0.105 29.766 1.007 1 97.88 111 LYS A O 1
ATOM 878 N N . ASP A 1 112 ? 1.001 27.875 0.492 1 97.88 112 ASP A N 1
ATOM 879 C CA . ASP A 1 112 ? -0.163 27.219 -0.086 1 97.88 112 ASP A CA 1
ATOM 880 C C . ASP A 1 112 ? -0.291 25.781 0.428 1 97.88 112 ASP A C 1
ATOM 882 O O . ASP A 1 112 ? 0.653 25.234 1.006 1 97.88 112 ASP A O 1
ATOM 886 N N . PHE A 1 113 ? -1.544 25.297 0.328 1 98.56 113 PHE A N 1
ATOM 887 C CA . PHE A 1 113 ? -1.877 23.938 0.706 1 98.56 113 PHE A CA 1
ATOM 888 C C . PHE A 1 113 ? -2.082 23.062 -0.529 1 98.56 113 PHE A C 1
ATOM 890 O O . PHE A 1 113 ? -2.684 23.5 -1.512 1 98.56 113 PHE A O 1
ATOM 897 N N . ARG A 1 114 ? -1.582 21.875 -0.486 1 98.25 114 ARG A N 1
ATOM 898 C CA . ARG A 1 114 ? -1.928 20.828 -1.447 1 98.25 114 ARG A CA 1
ATOM 899 C C . ARG A 1 114 ? -2.236 19.516 -0.743 1 98.25 114 ARG A C 1
ATOM 901 O O . ARG A 1 114 ? -1.801 19.297 0.39 1 98.25 114 ARG A O 1
ATOM 908 N N . ALA A 1 115 ? -3.027 18.688 -1.447 1 98.5 115 ALA A N 1
ATOM 909 C CA . ALA A 1 115 ? -3.404 17.406 -0.876 1 98.5 115 ALA A CA 1
ATOM 910 C C . ALA A 1 115 ? -3.166 16.266 -1.872 1 98.5 115 ALA A C 1
ATOM 912 O O . ALA A 1 115 ? -3.352 16.453 -3.078 1 98.5 115 ALA A O 1
ATOM 913 N N . TYR A 1 116 ? -2.771 15.164 -1.344 1 97.81 116 TYR A N 1
ATOM 914 C CA . TYR A 1 116 ? -2.418 14.016 -2.168 1 97.81 116 TYR A CA 1
ATOM 915 C C . TYR A 1 116 ? -2.934 12.719 -1.551 1 97.81 116 TYR A C 1
ATOM 917 O O . TYR A 1 116 ? -3.047 12.609 -0.328 1 97.81 116 TYR A O 1
ATOM 925 N N . ILE A 1 117 ? -3.246 11.773 -2.396 1 96.12 117 ILE A N 1
ATOM 926 C CA . ILE A 1 117 ? -3.518 10.398 -1.989 1 96.12 117 ILE A CA 1
ATOM 927 C C . ILE A 1 117 ? -2.619 9.445 -2.771 1 96.12 117 ILE A C 1
ATOM 929 O O . ILE A 1 117 ? -2.084 9.805 -3.822 1 96.12 117 ILE A O 1
ATOM 933 N N . LEU A 1 118 ? -2.4 8.32 -2.143 1 91.81 118 LEU A N 1
ATOM 934 C CA . LEU A 1 118 ? -1.72 7.25 -2.859 1 91.81 118 LEU A CA 1
ATOM 935 C C . LEU A 1 118 ? -2.725 6.336 -3.553 1 91.81 118 LEU A C 1
ATOM 937 O O . LEU A 1 118 ? -3.582 5.738 -2.896 1 91.81 118 LEU A O 1
ATOM 941 N N . GLU A 1 119 ? -2.674 6.355 -4.844 1 88.75 119 GLU A N 1
ATOM 942 C CA . GLU A 1 119 ? -3.533 5.453 -5.609 1 88.75 119 GLU A CA 1
ATOM 943 C C . GLU A 1 119 ? -2.777 4.199 -6.035 1 88.75 119 GLU A C 1
ATOM 945 O O . GLU A 1 119 ? -1.607 4.273 -6.414 1 88.75 119 GLU A O 1
ATOM 950 N N . SER A 1 120 ? -3.414 3.109 -5.652 1 86.81 120 SER A N 1
ATOM 951 C CA . SER A 1 120 ? -2.848 1.837 -6.086 1 86.81 120 SER A CA 1
ATOM 952 C C . SER A 1 120 ? -3.555 1.312 -7.332 1 86.81 120 SER A C 1
ATOM 954 O O . SER A 1 120 ? -4.785 1.321 -7.402 1 86.81 120 SER A O 1
ATOM 956 N N . GLU A 1 121 ? -2.775 1.115 -8.391 1 87.12 121 GLU A N 1
ATOM 957 C CA . GLU A 1 121 ? -3.322 0.561 -9.625 1 87.12 121 GLU A CA 1
ATOM 958 C C . GLU A 1 121 ? -2.654 -0.765 -9.977 1 87.12 121 GLU A C 1
ATOM 960 O O . GLU A 1 121 ? -1.443 -0.923 -9.797 1 87.12 121 GLU A O 1
ATOM 965 N N . ILE A 1 122 ? -3.506 -1.721 -10.469 1 90.38 122 ILE A N 1
ATOM 966 C CA . ILE A 1 122 ? -2.986 -2.994 -10.953 1 90.38 122 ILE A CA 1
ATOM 967 C C . ILE A 1 122 ? -2.324 -2.799 -12.312 1 90.38 122 ILE A C 1
ATOM 969 O O . ILE A 1 122 ? -2.916 -2.207 -13.219 1 90.38 122 ILE A O 1
ATOM 973 N N . LYS A 1 123 ? -1.11 -3.189 -12.453 1 93.44 123 LYS A N 1
ATOM 974 C CA . LYS A 1 123 ? -0.388 -3.146 -13.719 1 93.44 123 LYS A CA 1
ATOM 975 C C . LYS A 1 123 ? 0.079 -4.539 -14.141 1 93.44 123 LYS A C 1
ATOM 977 O O . LYS A 1 123 ? 0.72 -5.242 -13.352 1 93.44 123 LYS A O 1
ATOM 982 N N . GLU A 1 124 ? -0.363 -4.879 -15.367 1 95.81 124 GLU A N 1
ATOM 983 C CA . GLU A 1 124 ? 0.148 -6.137 -15.906 1 95.81 124 GLU A CA 1
ATOM 984 C C . GLU A 1 124 ? 1.618 -6.016 -16.297 1 95.81 124 GLU A C 1
ATOM 986 O O . GLU A 1 124 ? 2.027 -5.012 -16.891 1 95.81 124 GLU A O 1
ATOM 991 N N . ILE A 1 125 ? 2.404 -6.98 -15.969 1 96 125 ILE A N 1
ATOM 992 C CA . ILE A 1 125 ? 3.811 -7.016 -16.359 1 96 125 ILE A CA 1
ATOM 993 C C . ILE A 1 125 ? 4.078 -8.258 -17.203 1 96 125 ILE A C 1
ATOM 995 O O . ILE A 1 125 ? 3.361 -9.258 -17.109 1 96 125 ILE A O 1
ATOM 999 N N . PRO A 1 126 ? 4.996 -8.203 -18.094 1 95.88 126 PRO A N 1
ATOM 1000 C CA . PRO A 1 126 ? 5.266 -9.367 -18.953 1 95.88 126 PRO A CA 1
ATOM 1001 C C . PRO A 1 126 ? 5.906 -10.523 -18.188 1 95.88 126 PRO A C 1
ATOM 1003 O O . PRO A 1 126 ? 6.688 -10.289 -17.25 1 95.88 126 PRO A O 1
ATOM 1006 N N . ILE A 1 127 ? 5.5 -11.758 -18.547 1 96.88 127 ILE A N 1
ATOM 1007 C CA . ILE A 1 127 ? 6.164 -12.984 -18.109 1 96.88 127 ILE A CA 1
ATOM 1008 C C . ILE A 1 127 ? 7.125 -13.469 -19.188 1 96.88 127 ILE A C 1
ATOM 1010 O O . ILE A 1 127 ? 6.715 -13.734 -20.328 1 96.88 127 ILE A O 1
ATOM 1014 N N . GLU A 1 128 ? 8.359 -13.406 -18.812 1 95.62 128 GLU A N 1
ATOM 1015 C CA . GLU A 1 128 ? 9.359 -13.938 -19.734 1 95.62 128 GLU A CA 1
ATOM 1016 C C . GLU A 1 128 ? 9.703 -15.391 -19.391 1 95.62 128 GLU A C 1
ATOM 1018 O O . GLU A 1 128 ? 9.992 -15.711 -18.234 1 95.62 128 GLU A O 1
ATOM 1023 N N . GLU A 1 129 ? 9.578 -16.25 -20.328 1 92.06 129 GLU A N 1
ATOM 1024 C CA . GLU A 1 129 ? 9.891 -17.672 -20.141 1 92.06 129 GLU A CA 1
ATOM 1025 C C . GLU A 1 129 ? 11.328 -17.969 -20.562 1 92.06 129 GLU A C 1
ATOM 1027 O O . GLU A 1 129 ? 11.75 -17.594 -21.656 1 92.06 129 GLU A O 1
ATOM 1032 N N . LYS A 1 130 ? 12.062 -18.484 -19.641 1 83.31 130 LYS A N 1
ATOM 1033 C CA . LYS A 1 130 ? 13.398 -18.953 -20 1 83.31 130 LYS A CA 1
ATOM 1034 C C . LYS A 1 130 ? 13.484 -20.469 -19.953 1 83.31 130 LYS A C 1
ATOM 1036 O O . LYS A 1 130 ? 12.938 -21.109 -19.047 1 83.31 130 LYS A O 1
ATOM 1041 N N . MET B 1 1 ? 11.031 -1.501 -17.344 1 63.62 1 MET B N 1
ATOM 1042 C CA . MET B 1 1 ? 9.711 -2.078 -17.125 1 63.62 1 MET B CA 1
ATOM 1043 C C . MET B 1 1 ? 9.789 -3.332 -16.266 1 63.62 1 MET B C 1
ATOM 1045 O O . MET B 1 1 ? 10.734 -4.117 -16.391 1 63.62 1 MET B O 1
ATOM 1049 N N . GLN B 1 2 ? 8.922 -3.271 -15.172 1 86.38 2 GLN B N 1
ATOM 1050 C CA . GLN B 1 2 ? 8.977 -4.422 -14.273 1 86.38 2 GLN B CA 1
ATOM 1051 C C . GLN B 1 2 ? 8.453 -5.68 -14.961 1 86.38 2 GLN B C 1
ATOM 1053 O O . GLN B 1 2 ? 7.52 -5.617 -15.758 1 86.38 2 GLN B O 1
ATOM 1058 N N . LYS B 1 3 ? 9.266 -6.809 -14.914 1 94.75 3 LYS B N 1
ATOM 1059 C CA . LYS B 1 3 ? 8.883 -8.102 -15.469 1 94.75 3 LYS B CA 1
ATOM 1060 C C . LYS B 1 3 ? 9.125 -9.227 -14.469 1 94.75 3 LYS B C 1
ATOM 1062 O O . LYS B 1 3 ? 9.703 -9 -13.398 1 94.75 3 LYS B O 1
ATOM 1067 N N . ILE B 1 4 ? 8.625 -10.469 -14.828 1 97.38 4 ILE B N 1
ATOM 1068 C CA . ILE B 1 4 ? 8.945 -11.664 -14.055 1 97.38 4 ILE B CA 1
ATOM 1069 C C . ILE B 1 4 ? 9.391 -12.781 -14.992 1 97.38 4 ILE B C 1
ATOM 1071 O O . ILE B 1 4 ? 8.812 -12.961 -16.062 1 97.38 4 ILE B O 1
ATOM 1075 N N . ILE B 1 5 ? 10.484 -13.375 -14.633 1 97.88 5 ILE B N 1
ATOM 1076 C CA . ILE B 1 5 ? 11.031 -14.461 -15.445 1 97.88 5 ILE B CA 1
ATOM 1077 C C . ILE B 1 5 ? 10.664 -15.805 -14.812 1 97.88 5 ILE B C 1
ATOM 1079 O O . ILE B 1 5 ? 10.945 -16.047 -13.641 1 97.88 5 ILE B O 1
ATOM 1083 N N . LEU B 1 6 ? 10.094 -16.641 -15.578 1 97.44 6 LEU B N 1
ATOM 1084 C CA . LEU B 1 6 ? 9.594 -17.953 -15.164 1 97.44 6 LEU B CA 1
ATOM 1085 C C . LEU B 1 6 ? 10.109 -19.047 -16.094 1 97.44 6 LEU B C 1
ATOM 1087 O O . LEU B 1 6 ? 9.898 -18.984 -17.312 1 97.44 6 LEU B O 1
ATOM 1091 N N . SER B 1 7 ? 10.812 -20 -15.547 1 97.38 7 SER B N 1
ATOM 1092 C CA . SER B 1 7 ? 11.312 -21.094 -16.375 1 97.38 7 SER B CA 1
ATOM 1093 C C . SER B 1 7 ? 10.18 -21.969 -16.875 1 97.38 7 SER B C 1
ATOM 1095 O O . SER B 1 7 ? 9.102 -22.016 -16.281 1 97.38 7 SER B O 1
ATOM 1097 N N . ARG B 1 8 ? 10.477 -22.75 -17.922 1 96.75 8 ARG B N 1
ATOM 1098 C CA . ARG B 1 8 ? 9.484 -23.688 -18.453 1 96.75 8 ARG B CA 1
ATOM 1099 C C . ARG B 1 8 ? 9.156 -24.766 -17.422 1 96.75 8 ARG B C 1
ATOM 1101 O O . ARG B 1 8 ? 8 -25.188 -17.297 1 96.75 8 ARG B O 1
ATOM 1108 N N . SER B 1 9 ? 10.133 -25.141 -16.766 1 97.44 9 SER B N 1
ATOM 1109 C CA . SER B 1 9 ? 9.938 -26.172 -15.742 1 97.44 9 SER B CA 1
ATOM 1110 C C . SER B 1 9 ? 9.047 -25.656 -14.609 1 97.44 9 SER B C 1
ATOM 1112 O O . SER B 1 9 ? 8.133 -26.359 -14.164 1 97.44 9 SER B O 1
ATOM 1114 N N . ASP B 1 10 ? 9.352 -24.469 -14.141 1 97.69 10 ASP B N 1
ATOM 1115 C CA . ASP B 1 10 ? 8.547 -23.891 -13.07 1 97.69 10 ASP B CA 1
ATOM 1116 C C . ASP B 1 10 ? 7.098 -23.703 -13.523 1 97.69 10 ASP B C 1
ATOM 1118 O O . ASP B 1 10 ? 6.168 -23.922 -12.742 1 97.69 10 ASP B O 1
ATOM 1122 N N . LYS B 1 11 ? 6.98 -23.25 -14.734 1 97.94 11 LYS B N 1
ATOM 1123 C CA . LYS B 1 11 ? 5.641 -23.078 -15.297 1 97.94 11 LYS B CA 1
ATOM 1124 C C . LYS B 1 11 ? 4.867 -24.391 -15.289 1 97.94 11 LYS B C 1
ATOM 1126 O O . LYS B 1 11 ? 3.686 -24.422 -14.945 1 97.94 11 LYS B O 1
ATOM 1131 N N . LYS B 1 12 ? 5.504 -25.453 -15.688 1 97.81 12 LYS B N 1
ATOM 1132 C CA . LYS B 1 12 ? 4.883 -26.766 -15.68 1 97.81 12 LYS B CA 1
ATOM 1133 C C . LYS B 1 12 ? 4.473 -27.172 -14.266 1 97.81 12 LYS B C 1
ATOM 1135 O O . LYS B 1 12 ? 3.371 -27.688 -14.055 1 97.81 12 LYS B O 1
ATOM 1140 N N . ILE B 1 13 ? 5.32 -26.953 -13.344 1 98.31 13 ILE B N 1
ATOM 1141 C CA . ILE B 1 13 ? 5.055 -27.297 -11.953 1 98.31 13 ILE B CA 1
ATOM 1142 C C . ILE B 1 13 ? 3.805 -26.562 -11.469 1 98.31 13 ILE B C 1
ATOM 1144 O O . ILE B 1 13 ? 2.92 -27.172 -10.859 1 98.31 13 ILE B O 1
ATOM 1148 N N . LEU B 1 14 ? 3.73 -25.297 -11.758 1 98.69 14 LEU B N 1
ATOM 1149 C CA . LEU B 1 14 ? 2.609 -24.484 -11.312 1 98.69 14 LEU B CA 1
ATOM 1150 C C . LEU B 1 14 ? 1.319 -24.891 -12.016 1 98.69 14 LEU B C 1
ATOM 1152 O O . LEU B 1 14 ? 0.253 -24.922 -11.398 1 98.69 14 LEU B O 1
ATOM 1156 N N . THR B 1 15 ? 1.442 -25.234 -13.258 1 98.56 15 THR B N 1
ATOM 1157 C CA . THR B 1 15 ? 0.278 -25.688 -14.008 1 98.56 15 THR B CA 1
ATOM 1158 C C . THR B 1 15 ? -0.28 -26.969 -13.406 1 98.56 15 THR B C 1
ATOM 1160 O O . THR B 1 15 ? -1.485 -27.078 -13.164 1 98.56 15 THR B O 1
ATOM 1163 N N . GLU B 1 16 ? 0.592 -27.875 -13.195 1 98.62 16 GLU B N 1
ATOM 1164 C CA . GLU B 1 16 ? 0.174 -29.156 -12.625 1 98.62 16 GLU B CA 1
ATOM 1165 C C . GLU B 1 16 ? -0.446 -28.953 -11.242 1 98.62 16 GLU B C 1
ATOM 1167 O O . GLU B 1 16 ? -1.46 -29.578 -10.922 1 98.62 16 GLU B O 1
ATOM 1172 N N . HIS B 1 17 ? 0.206 -28.141 -10.484 1 98.69 17 HIS B N 1
ATOM 1173 C CA . HIS B 1 17 ? -0.335 -27.844 -9.164 1 98.69 17 HIS B CA 1
ATOM 1174 C C . HIS B 1 17 ? -1.752 -27.297 -9.258 1 98.69 17 HIS B C 1
ATOM 1176 O O . HIS B 1 17 ? -2.65 -27.734 -8.547 1 98.69 17 HIS B O 1
ATOM 1182 N N . ALA B 1 18 ? -1.954 -26.375 -10.148 1 98.62 18 ALA B N 1
ATOM 1183 C CA . ALA B 1 18 ? -3.254 -25.734 -10.344 1 98.62 18 ALA B CA 1
ATOM 1184 C C . ALA B 1 18 ? -4.305 -26.766 -10.773 1 98.62 18 ALA B C 1
ATOM 1186 O O . ALA B 1 18 ? -5.422 -26.766 -10.25 1 98.62 18 ALA B O 1
ATOM 1187 N N . GLU B 1 19 ? -3.916 -27.594 -11.656 1 98 19 GLU B N 1
ATOM 1188 C CA . GLU B 1 19 ? -4.852 -28.594 -12.172 1 98 19 GLU B CA 1
ATOM 1189 C C . GLU B 1 19 ? -5.199 -29.625 -11.109 1 98 19 GLU B C 1
ATOM 1191 O O . GLU B 1 19 ? -6.352 -30.047 -11 1 98 19 GLU B O 1
ATOM 1196 N N . ASN B 1 20 ? -4.234 -29.984 -10.367 1 97.88 20 ASN B N 1
ATOM 1197 C CA . ASN B 1 20 ? -4.434 -31 -9.336 1 97.88 20 ASN B CA 1
ATOM 1198 C C . ASN B 1 20 ? -5.336 -30.484 -8.211 1 97.88 20 ASN B C 1
ATOM 1200 O O . ASN B 1 20 ? -6.051 -31.266 -7.582 1 97.88 20 ASN B O 1
ATOM 1204 N N . GLU B 1 21 ? -5.355 -29.188 -7.984 1 97.88 21 GLU B N 1
ATOM 1205 C CA . GLU B 1 21 ? -6.086 -28.625 -6.852 1 97.88 21 GLU B CA 1
ATOM 1206 C C . GLU B 1 21 ? -7.512 -28.25 -7.246 1 97.88 21 GLU B C 1
ATOM 1208 O O . GLU B 1 21 ? -8.32 -27.906 -6.391 1 97.88 21 GLU B O 1
ATOM 1213 N N . LYS B 1 22 ? -7.785 -28.406 -8.5 1 96.56 22 LYS B N 1
ATOM 1214 C CA . LYS B 1 22 ? -9.156 -28.125 -8.898 1 96.56 22 LYS B CA 1
ATOM 1215 C C . LYS B 1 22 ? -10.156 -28.938 -8.086 1 96.56 22 LYS B C 1
ATOM 1217 O O . LYS B 1 22 ? -9.883 -30.094 -7.742 1 96.56 22 LYS B O 1
ATOM 1222 N N . PRO B 1 23 ? -11.25 -28.219 -7.707 1 97.31 23 PRO B N 1
ATOM 1223 C CA . PRO B 1 23 ? -11.82 -26.969 -8.203 1 97.31 23 PRO B CA 1
ATOM 1224 C C . PRO B 1 23 ? -11.438 -25.75 -7.352 1 97.31 23 PRO B C 1
ATOM 1226 O O . PRO B 1 23 ? -11.984 -24.672 -7.531 1 97.31 23 PRO B O 1
ATOM 1229 N N . ILE B 1 24 ? -10.5 -25.953 -6.453 1 97.88 24 ILE B N 1
ATOM 1230 C CA . ILE B 1 24 ? -10.117 -24.844 -5.582 1 97.88 24 ILE B CA 1
ATOM 1231 C C . ILE B 1 24 ? -8.922 -24.109 -6.184 1 97.88 24 ILE B C 1
ATOM 1233 O O . ILE B 1 24 ? -8.148 -24.688 -6.949 1 97.88 24 ILE B O 1
ATOM 1237 N N . GLU B 1 25 ? -8.773 -22.797 -5.863 1 98.5 25 GLU B N 1
ATOM 1238 C CA . GLU B 1 25 ? -7.586 -22.062 -6.285 1 98.5 25 GLU B CA 1
ATOM 1239 C C . GLU B 1 25 ? -6.324 -22.656 -5.66 1 98.5 25 GLU B C 1
ATOM 1241 O O . GLU B 1 25 ? -6.32 -23.016 -4.48 1 98.5 25 GLU B O 1
ATOM 1246 N N . SER B 1 26 ? -5.375 -22.844 -6.438 1 98.56 26 SER B N 1
ATOM 1247 C CA . SER B 1 26 ? -4.059 -23.219 -5.938 1 98.56 26 SER B CA 1
ATOM 1248 C C . SER B 1 26 ? -3.205 -22 -5.629 1 98.56 26 SER B C 1
ATOM 1250 O O . SER B 1 26 ? -3.482 -20.906 -6.113 1 98.56 26 SER B O 1
ATOM 1252 N N . CYS B 1 27 ? -2.199 -22.156 -4.789 1 98.5 27 CYS B N 1
ATOM 1253 C CA . CYS B 1 27 ? -1.342 -21.016 -4.445 1 98.5 27 CYS B CA 1
ATOM 1254 C C . CYS B 1 27 ? 0.082 -21.484 -4.16 1 98.5 27 CYS B C 1
ATOM 1256 O O . CYS B 1 27 ? 0.32 -22.672 -3.939 1 98.5 27 CYS B O 1
ATOM 1258 N N . ALA B 1 28 ? 0.997 -20.562 -4.223 1 98.5 28 ALA B N 1
ATOM 1259 C CA . ALA B 1 28 ? 2.418 -20.812 -4 1 98.5 28 ALA B CA 1
ATOM 1260 C C . ALA B 1 28 ? 3.176 -19.516 -3.758 1 98.5 28 ALA B C 1
ATOM 1262 O O . ALA B 1 28 ? 2.678 -18.438 -4.078 1 98.5 28 ALA B O 1
ATOM 1263 N N . ILE B 1 29 ? 4.293 -19.656 -3.227 1 97.94 29 ILE B N 1
ATOM 1264 C CA . ILE B 1 29 ? 5.227 -18.547 -3.061 1 97.94 29 ILE B CA 1
ATOM 1265 C C . ILE B 1 29 ? 6.391 -18.703 -4.035 1 97.94 29 ILE B C 1
ATOM 1267 O O . ILE B 1 29 ? 6.926 -19.797 -4.203 1 97.94 29 ILE B O 1
ATOM 1271 N N . LEU B 1 30 ? 6.742 -17.625 -4.664 1 98.12 30 LEU B N 1
ATOM 1272 C CA . LEU B 1 30 ? 7.789 -17.641 -5.68 1 98.12 30 LEU B CA 1
ATOM 1273 C C . LEU B 1 30 ? 9.055 -16.969 -5.164 1 98.12 30 LEU B C 1
ATOM 1275 O O . LEU B 1 30 ? 9.023 -15.789 -4.785 1 98.12 30 LEU B O 1
ATOM 1279 N N . PHE B 1 31 ? 10.141 -17.766 -5.141 1 97.5 31 PHE B N 1
ATOM 1280 C CA . PHE B 1 31 ? 11.43 -17.266 -4.676 1 97.5 31 PHE B CA 1
ATOM 1281 C C . PHE B 1 31 ? 12.32 -16.891 -5.855 1 97.5 31 PHE B C 1
ATOM 1283 O O . PHE B 1 31 ? 12.273 -17.531 -6.906 1 97.5 31 PHE B O 1
ATOM 1290 N N . GLY B 1 32 ? 13.109 -15.891 -5.629 1 97.38 32 GLY B N 1
ATOM 1291 C CA . GLY B 1 32 ? 14.078 -15.539 -6.652 1 97.38 32 GLY B CA 1
ATOM 1292 C C . GLY B 1 32 ? 14.875 -14.289 -6.312 1 97.38 32 GLY B C 1
ATOM 1293 O O . GLY B 1 32 ? 14.945 -13.891 -5.148 1 97.38 32 GLY B O 1
ATOM 1294 N N . LYS B 1 33 ? 15.555 -13.875 -7.27 1 94.75 33 LYS B N 1
ATOM 1295 C CA . LYS B 1 33 ? 16.297 -12.617 -7.203 1 94.75 33 LYS B CA 1
ATOM 1296 C C . LYS B 1 33 ? 15.953 -11.711 -8.383 1 94.75 33 LYS B C 1
ATOM 1298 O O . LYS B 1 33 ? 15.82 -12.18 -9.516 1 94.75 33 LYS B O 1
ATOM 1303 N N . ASP B 1 34 ? 15.828 -10.484 -7.988 1 91.06 34 ASP B N 1
ATOM 1304 C CA . ASP B 1 34 ? 15.422 -9.492 -8.984 1 91.06 34 ASP B CA 1
ATOM 1305 C C . ASP B 1 34 ? 14.125 -9.906 -9.672 1 91.06 34 ASP B C 1
ATOM 1307 O O . ASP B 1 34 ? 13.078 -10.008 -9.023 1 91.06 34 ASP B O 1
ATOM 1311 N N . ASP B 1 35 ? 14.172 -10.273 -10.93 1 94.88 35 ASP B N 1
ATOM 1312 C CA . ASP B 1 35 ? 12.922 -10.562 -11.641 1 94.88 35 ASP B CA 1
ATOM 1313 C C . ASP B 1 35 ? 12.836 -12.039 -12.016 1 94.88 35 ASP B C 1
ATOM 1315 O O . ASP B 1 35 ? 11.883 -12.461 -12.672 1 94.88 35 ASP B O 1
ATOM 1319 N N . ALA B 1 36 ? 13.766 -12.797 -11.477 1 97.12 36 ALA B N 1
ATOM 1320 C CA . ALA B 1 36 ? 13.844 -14.18 -11.938 1 97.12 36 ALA B CA 1
ATOM 1321 C C . ALA B 1 36 ? 13.469 -15.156 -10.828 1 97.12 36 ALA B C 1
ATOM 1323 O O . ALA B 1 36 ? 14.125 -15.203 -9.789 1 97.12 36 ALA B O 1
ATOM 1324 N N . ILE B 1 37 ? 12.508 -15.953 -11.148 1 97.5 37 ILE B N 1
ATOM 1325 C CA . ILE B 1 37 ? 12.117 -17 -10.219 1 97.5 37 ILE B CA 1
ATOM 1326 C C . ILE B 1 37 ? 13.125 -18.141 -10.266 1 97.5 37 ILE B C 1
ATOM 1328 O O . ILE B 1 37 ? 13.508 -18.594 -11.344 1 97.5 37 ILE B O 1
ATOM 1332 N N . SER B 1 38 ? 13.547 -18.531 -9.086 1 96.75 38 SER B N 1
ATOM 1333 C CA . SER B 1 38 ? 14.516 -19.625 -9.023 1 96.75 38 SER B CA 1
ATOM 1334 C C . SER B 1 38 ? 13.93 -20.844 -8.328 1 96.75 38 SER B C 1
ATOM 1336 O O . SER B 1 38 ? 14.398 -21.969 -8.539 1 96.75 38 SER B O 1
ATOM 1338 N N . GLU B 1 39 ? 12.953 -20.609 -7.516 1 96 39 GLU B N 1
ATOM 1339 C CA . GLU B 1 39 ? 12.336 -21.719 -6.781 1 96 39 GLU B CA 1
ATOM 1340 C C . GLU B 1 39 ? 10.867 -21.438 -6.488 1 96 39 GLU B C 1
ATOM 1342 O O . GLU B 1 39 ? 10.484 -20.281 -6.285 1 96 39 GLU B O 1
ATOM 1347 N N . ILE B 1 40 ? 10.148 -22.547 -6.418 1 97.69 40 ILE B N 1
ATOM 1348 C CA . ILE B 1 40 ? 8.719 -22.469 -6.129 1 97.69 40 ILE B CA 1
ATOM 1349 C C . ILE B 1 40 ? 8.422 -23.188 -4.816 1 97.69 40 ILE B C 1
ATOM 1351 O O . ILE B 1 40 ? 8.883 -24.312 -4.602 1 97.69 40 ILE B O 1
ATOM 1355 N N . PHE B 1 41 ? 7.688 -22.531 -3.998 1 98.12 41 PHE B N 1
ATOM 1356 C CA . PHE B 1 41 ? 7.195 -23.141 -2.773 1 98.12 41 PHE B CA 1
ATOM 1357 C C . PHE B 1 41 ? 5.684 -23.328 -2.834 1 98.12 41 PHE B C 1
ATOM 1359 O O . PHE B 1 41 ? 4.926 -22.391 -2.572 1 98.12 41 PHE B O 1
ATOM 1366 N N . LEU B 1 42 ? 5.305 -24.578 -3.168 1 98.25 42 LEU B N 1
ATOM 1367 C CA . LEU B 1 42 ? 3.879 -24.875 -3.26 1 98.25 42 LEU B CA 1
ATOM 1368 C C . LEU B 1 42 ? 3.227 -24.844 -1.881 1 98.25 42 LEU B C 1
ATOM 1370 O O . LEU B 1 42 ? 3.787 -25.344 -0.908 1 98.25 42 LEU B O 1
ATOM 1374 N N . THR B 1 43 ? 2.084 -24.172 -1.854 1 98.12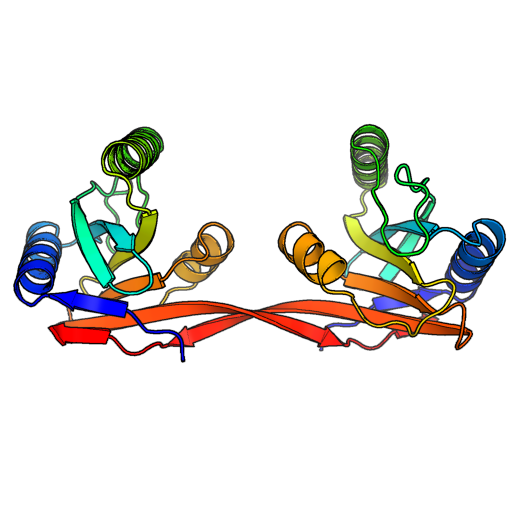 43 THR B N 1
ATOM 1375 C CA . THR B 1 43 ? 1.354 -24.078 -0.595 1 98.12 43 THR B CA 1
ATOM 1376 C C . THR B 1 43 ? -0.081 -24.578 -0.762 1 98.12 43 THR B C 1
ATOM 1378 O O . THR B 1 43 ? -0.557 -24.75 -1.886 1 98.12 43 THR B O 1
ATOM 1381 N N . LYS B 1 44 ? -0.647 -24.828 0.415 1 96.94 44 LYS B N 1
ATOM 1382 C CA . LYS B 1 44 ? -2.053 -25.219 0.413 1 96.94 44 LYS B CA 1
ATOM 1383 C C . LYS B 1 44 ? -2.963 -24.016 0.583 1 96.94 44 LYS B C 1
ATOM 1385 O O . LYS B 1 44 ? -2.666 -23.109 1.373 1 96.94 44 LYS B O 1
ATOM 1390 N N . ASN B 1 45 ? -3.986 -24.047 -0.196 1 98.19 45 ASN B N 1
ATOM 1391 C CA . ASN B 1 45 ? -5.059 -23.094 0.074 1 98.19 45 ASN B CA 1
ATOM 1392 C C . ASN B 1 45 ? -5.914 -23.547 1.257 1 98.19 45 ASN B C 1
ATOM 1394 O O . ASN B 1 45 ? -6.785 -24.406 1.112 1 98.19 45 ASN B O 1
ATOM 1398 N N . ILE B 1 46 ? -5.781 -22.844 2.328 1 97.12 46 ILE B N 1
ATOM 1399 C CA . ILE B 1 46 ? -6.465 -23.312 3.529 1 97.12 46 ILE B CA 1
ATOM 1400 C C . ILE B 1 46 ? -7.941 -22.922 3.471 1 97.12 46 ILE B C 1
ATOM 1402 O O . ILE B 1 46 ? -8.758 -23.422 4.242 1 97.12 46 ILE B O 1
ATOM 1406 N N . GLU B 1 47 ? -8.219 -22.047 2.547 1 96.12 47 GLU B N 1
ATOM 1407 C CA . GLU B 1 47 ? -9.617 -21.672 2.369 1 96.12 47 GLU B CA 1
ATOM 1408 C C . GLU B 1 47 ? -10.367 -22.734 1.572 1 96.12 47 GLU B C 1
ATOM 1410 O O . GLU B 1 47 ? -11.602 -22.797 1.612 1 96.12 47 GLU B O 1
ATOM 1415 N N . GLU B 1 48 ? -9.633 -23.469 0.883 1 96.94 48 GLU B N 1
ATOM 1416 C CA . GLU B 1 48 ? -10.219 -24.5 0.029 1 96.94 48 GLU B CA 1
ATOM 1417 C C . GLU B 1 48 ? -11.352 -23.938 -0.819 1 96.94 48 GLU B C 1
ATOM 1419 O O . GLU B 1 48 ? -12.43 -24.531 -0.901 1 96.94 48 GLU B O 1
ATOM 1424 N N . SER B 1 49 ? -11.18 -22.766 -1.374 1 97.19 49 SER B N 1
ATOM 1425 C CA . SER B 1 49 ? -12.195 -22.047 -2.146 1 97.19 49 SER B CA 1
ATOM 1426 C C . SER B 1 49 ? -11.805 -21.953 -3.619 1 97.19 49 SER B C 1
ATOM 1428 O O . SER B 1 49 ? -10.617 -21.844 -3.949 1 97.19 49 SER B O 1
ATOM 1430 N N . PRO B 1 50 ? -12.836 -22.031 -4.496 1 96.94 50 PRO B N 1
ATOM 1431 C CA . PRO B 1 50 ? -12.555 -21.891 -5.926 1 96.94 50 PRO B CA 1
ATOM 1432 C C . PRO B 1 50 ? -12.32 -20.438 -6.34 1 96.94 50 PRO B C 1
ATOM 1434 O O . PRO B 1 50 ? -11.906 -20.172 -7.473 1 96.94 50 PRO B O 1
ATOM 1437 N N . VAL B 1 51 ? -12.617 -19.453 -5.422 1 94.94 51 VAL B N 1
ATOM 1438 C CA . VAL B 1 51 ? -12.586 -18.062 -5.848 1 94.94 51 VAL B CA 1
ATOM 1439 C C . VAL B 1 51 ? -11.711 -17.25 -4.895 1 94.94 51 VAL B C 1
ATOM 1441 O O . VAL B 1 51 ? -11.484 -16.047 -5.105 1 94.94 51 VAL B O 1
ATOM 1444 N N . ASN B 1 52 ? -11.234 -17.922 -3.854 1 95.5 52 ASN B N 1
ATOM 1445 C CA . ASN B 1 52 ? -10.336 -17.281 -2.895 1 95.5 52 ASN B CA 1
ATOM 1446 C C . ASN B 1 52 ? -9.242 -18.234 -2.432 1 95.5 52 ASN B C 1
ATOM 1448 O O . ASN B 1 52 ? -9.43 -19.453 -2.43 1 95.5 52 ASN B O 1
ATOM 1452 N N . PHE B 1 53 ? -8.156 -17.609 -2.059 1 97 53 PHE B N 1
ATOM 1453 C CA . PHE B 1 53 ? -7.113 -18.422 -1.457 1 97 53 PHE B CA 1
ATOM 1454 C C . PHE B 1 53 ? -6.496 -17.719 -0.259 1 97 53 PHE B C 1
ATOM 1456 O O . PHE B 1 53 ? -6.488 -16.484 -0.195 1 97 53 PHE B O 1
ATOM 1463 N N . THR B 1 54 ? -6.105 -18.562 0.667 1 95.81 54 THR B N 1
ATOM 1464 C CA . THR B 1 54 ? -5.355 -18.094 1.83 1 95.81 54 THR B CA 1
ATOM 1465 C C . THR B 1 54 ? -4.191 -19.031 2.131 1 95.81 54 THR B C 1
ATOM 1467 O O . THR B 1 54 ? -4.379 -20.25 2.229 1 95.81 54 THR B O 1
ATOM 1470 N N . ILE B 1 55 ? -3.066 -18.422 2.174 1 95.81 55 ILE B N 1
ATOM 1471 C CA . ILE B 1 55 ? -1.903 -19.172 2.648 1 95.81 55 ILE B CA 1
ATOM 1472 C C . ILE B 1 55 ? -1.781 -19.016 4.164 1 95.81 55 ILE B C 1
ATOM 1474 O O . ILE B 1 55 ? -1.845 -17.906 4.695 1 95.81 55 ILE B O 1
ATOM 1478 N N . SER B 1 56 ? -1.625 -20.125 4.828 1 95.62 56 SER B N 1
ATOM 1479 C CA . SER B 1 56 ? -1.557 -20.062 6.281 1 95.62 56 SER B CA 1
ATOM 1480 C C . SER B 1 56 ? -0.336 -19.281 6.75 1 95.62 56 SER B C 1
ATOM 1482 O O . SER B 1 56 ? 0.686 -19.25 6.059 1 95.62 56 SER B O 1
ATOM 1484 N N . ASN B 1 57 ? -0.472 -18.688 7.953 1 94.12 57 ASN B N 1
ATOM 1485 C CA . ASN B 1 57 ? 0.665 -17.984 8.539 1 94.12 57 ASN B CA 1
ATOM 1486 C C . ASN B 1 57 ? 1.869 -18.906 8.703 1 94.12 57 ASN B C 1
ATOM 1488 O O . ASN B 1 57 ? 3.008 -18.5 8.484 1 94.12 57 ASN B O 1
ATOM 1492 N N . GLU B 1 58 ? 1.595 -20.062 9.055 1 95.88 58 GLU B N 1
ATOM 1493 C CA . GLU B 1 58 ? 2.66 -21.047 9.219 1 95.88 58 GLU B CA 1
ATOM 1494 C C . GLU B 1 58 ? 3.432 -21.25 7.914 1 95.88 58 GLU B C 1
ATOM 1496 O O . GLU B 1 58 ? 4.664 -21.25 7.91 1 95.88 58 GLU B O 1
ATOM 1501 N N . GLN B 1 59 ? 2.752 -21.422 6.844 1 95.56 59 GLN B N 1
ATOM 1502 C CA . GLN B 1 59 ? 3.41 -21.656 5.562 1 95.56 59 GLN B CA 1
ATOM 1503 C C . GLN B 1 59 ? 4.098 -20.391 5.066 1 95.56 59 GLN B C 1
ATOM 1505 O O . GLN B 1 59 ? 5.141 -20.453 4.406 1 95.56 59 GLN B O 1
ATOM 1510 N N . LEU B 1 60 ? 3.5 -19.266 5.363 1 93.75 60 LEU B N 1
ATOM 1511 C CA . LEU B 1 60 ? 4.156 -18 5.02 1 93.75 60 LEU B CA 1
ATOM 1512 C C . LEU B 1 60 ? 5.484 -17.859 5.754 1 93.75 60 LEU B C 1
ATOM 1514 O O . LEU B 1 60 ? 6.504 -17.531 5.145 1 93.75 60 LEU B O 1
ATOM 1518 N N . ILE B 1 61 ? 5.414 -18.156 6.996 1 94.19 61 ILE B N 1
ATOM 1519 C CA . ILE B 1 61 ? 6.617 -18.062 7.816 1 94.19 61 ILE B CA 1
ATOM 1520 C C . ILE B 1 61 ? 7.664 -19.047 7.305 1 94.19 61 ILE B C 1
ATOM 1522 O O . ILE B 1 61 ? 8.836 -18.688 7.145 1 94.19 61 ILE B O 1
ATOM 1526 N N . GLU B 1 62 ? 7.223 -20.25 7.094 1 95.56 62 GLU B N 1
ATOM 1527 C CA . GLU B 1 62 ? 8.117 -21.266 6.555 1 95.56 62 GLU B CA 1
ATOM 1528 C C . GLU B 1 62 ? 8.742 -20.812 5.238 1 95.56 62 GLU B C 1
ATOM 1530 O O . GLU B 1 62 ? 9.945 -20.969 5.031 1 95.56 62 GLU B O 1
ATOM 1535 N N . GLY B 1 63 ? 7.953 -20.297 4.34 1 94.19 63 GLY B N 1
ATOM 1536 C CA . GLY B 1 63 ? 8.438 -19.797 3.061 1 94.19 63 GLY B CA 1
ATOM 1537 C C . GLY B 1 63 ? 9.484 -18.719 3.195 1 94.19 63 GLY B C 1
ATOM 1538 O O . GLY B 1 63 ? 10.523 -18.766 2.531 1 94.19 63 GLY B O 1
ATOM 1539 N N . TYR B 1 64 ? 9.242 -17.812 4.043 1 93.25 64 TYR B N 1
ATOM 1540 C CA . TYR B 1 64 ? 10.188 -16.719 4.227 1 93.25 64 TYR B CA 1
ATOM 1541 C C . TYR B 1 64 ? 11.477 -17.203 4.859 1 93.25 64 TYR B C 1
ATOM 1543 O O . TYR B 1 64 ? 12.562 -16.734 4.523 1 93.25 64 TYR B O 1
ATOM 1551 N N . LYS B 1 65 ? 11.344 -18.109 5.773 1 94.62 65 LYS B N 1
ATOM 1552 C CA . LYS B 1 65 ? 12.531 -18.719 6.379 1 94.62 65 LYS B CA 1
ATOM 1553 C C . LYS B 1 65 ? 13.383 -19.422 5.328 1 94.62 65 LYS B C 1
ATOM 1555 O O . LYS B 1 65 ? 14.609 -19.266 5.316 1 94.62 65 LYS B O 1
ATOM 1560 N N . ILE B 1 66 ? 12.703 -20.172 4.516 1 94.94 66 ILE B N 1
ATOM 1561 C CA . ILE B 1 66 ? 13.391 -20.891 3.449 1 94.94 66 ILE B CA 1
ATOM 1562 C C . ILE B 1 66 ? 14.102 -19.891 2.535 1 94.94 66 ILE B C 1
ATOM 1564 O O . ILE B 1 66 ? 15.266 -20.094 2.178 1 94.94 66 ILE B O 1
ATOM 1568 N N . ALA B 1 67 ? 13.422 -18.844 2.166 1 94.56 67 ALA B N 1
ATOM 1569 C CA . ALA B 1 67 ? 14 -17.828 1.289 1 94.56 67 ALA B CA 1
ATOM 1570 C C . ALA B 1 67 ? 15.25 -17.219 1.91 1 94.56 67 ALA B C 1
ATOM 1572 O O . ALA B 1 67 ? 16.266 -17.062 1.233 1 94.56 67 ALA B O 1
ATOM 1573 N N . GLU B 1 68 ? 15.164 -16.953 3.186 1 94.62 68 GLU B N 1
ATOM 1574 C CA . GLU B 1 68 ? 16.297 -16.375 3.898 1 94.62 68 GLU B CA 1
ATOM 1575 C C . GLU B 1 68 ? 17.484 -17.344 3.928 1 94.62 68 GLU B C 1
ATOM 1577 O O . GLU B 1 68 ? 18.625 -16.953 3.654 1 94.62 68 GLU B O 1
ATOM 1582 N N . GLU B 1 69 ? 17.219 -18.516 4.285 1 96.12 69 GLU B N 1
ATOM 1583 C CA . GLU B 1 69 ? 18.266 -19.531 4.371 1 96.12 69 GLU B CA 1
ATOM 1584 C C . GLU B 1 69 ? 18.953 -19.734 3.029 1 96.12 69 GLU B C 1
ATOM 1586 O O . GLU B 1 69 ? 20.156 -20.016 2.982 1 96.12 69 GLU B O 1
ATOM 1591 N N . LYS B 1 70 ? 18.234 -19.547 1.984 1 95.56 70 LYS B N 1
ATOM 1592 C CA . LYS B 1 70 ? 18.75 -19.812 0.646 1 95.56 70 LYS B CA 1
ATOM 1593 C C . LYS B 1 70 ? 19.328 -18.531 0.03 1 95.56 70 LYS B C 1
ATOM 1595 O O . LYS B 1 70 ? 19.859 -18.562 -1.082 1 95.56 70 LYS B O 1
ATOM 1600 N N . GLY B 1 71 ? 19.172 -17.469 0.738 1 96.38 71 GLY B N 1
ATOM 1601 C CA . GLY B 1 71 ? 19.703 -16.203 0.243 1 96.38 71 GLY B CA 1
ATOM 1602 C C . GLY B 1 71 ? 18.922 -15.648 -0.922 1 96.38 71 GLY B C 1
ATOM 1603 O O . GLY B 1 71 ? 19.484 -15.047 -1.834 1 96.38 71 GLY B O 1
ATOM 1604 N N . VAL B 1 72 ? 17.672 -15.977 -1.009 1 96.44 72 VAL B N 1
ATOM 1605 C CA . VAL B 1 72 ? 16.812 -15.453 -2.057 1 96.44 72 VAL B CA 1
ATOM 1606 C C . VAL B 1 72 ? 15.672 -14.648 -1.431 1 96.44 72 VAL B C 1
ATOM 1608 O O . VAL B 1 72 ? 15.578 -14.547 -0.205 1 96.44 72 VAL B O 1
ATOM 1611 N N . ASP B 1 73 ? 14.898 -14 -2.285 1 96 73 ASP B N 1
ATOM 1612 C CA . ASP B 1 73 ? 13.773 -13.18 -1.845 1 96 73 ASP B CA 1
ATOM 1613 C C . ASP B 1 73 ? 12.438 -13.789 -2.283 1 96 73 ASP B C 1
ATOM 1615 O O . ASP B 1 73 ? 12.398 -14.609 -3.203 1 96 73 ASP B O 1
ATOM 1619 N N . VAL B 1 74 ? 11.406 -13.422 -1.536 1 95.81 74 VAL B N 1
ATOM 1620 C CA . VAL B 1 74 ? 10.062 -13.641 -2.061 1 95.81 74 VAL B CA 1
ATOM 1621 C C . VAL B 1 74 ? 9.727 -12.578 -3.104 1 95.81 74 VAL B C 1
ATOM 1623 O O . VAL B 1 74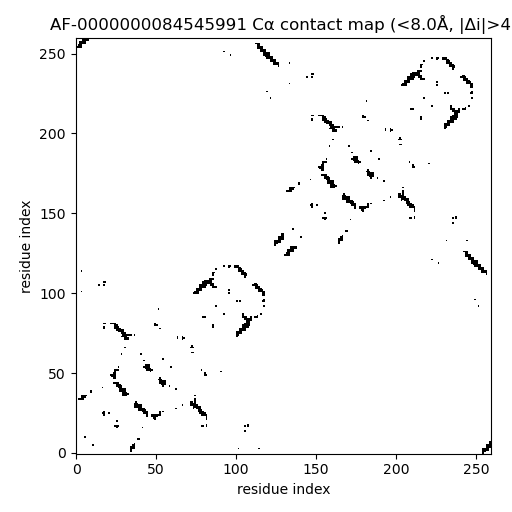 ? 9.547 -11.406 -2.768 1 95.81 74 VAL B O 1
ATOM 1626 N N . ILE B 1 75 ? 9.609 -13.016 -4.379 1 96.5 75 ILE B N 1
ATOM 1627 C CA . ILE B 1 75 ? 9.477 -11.992 -5.41 1 96.5 75 ILE B CA 1
ATOM 1628 C C . ILE B 1 75 ? 8.109 -12.117 -6.078 1 96.5 75 ILE B C 1
ATOM 1630 O O . ILE B 1 75 ? 7.762 -11.312 -6.945 1 96.5 75 ILE B O 1
ATOM 1634 N N . GLY B 1 76 ? 7.324 -13.141 -5.598 1 97.06 76 GLY B N 1
ATOM 1635 C CA . GLY B 1 76 ? 5.996 -13.273 -6.18 1 97.06 76 GLY B CA 1
ATOM 1636 C C . GLY B 1 76 ? 5.098 -14.219 -5.406 1 97.06 76 GLY B C 1
ATOM 1637 O O . GLY B 1 76 ? 5.57 -14.984 -4.562 1 97.06 76 GLY B O 1
ATOM 1638 N N . ILE B 1 77 ? 3.834 -14.125 -5.727 1 97.62 77 ILE B N 1
ATOM 1639 C CA . ILE B 1 77 ? 2.781 -15.016 -5.258 1 97.62 77 ILE B CA 1
ATOM 1640 C C . ILE B 1 77 ? 2.023 -15.594 -6.453 1 97.62 77 ILE B C 1
ATOM 1642 O O . ILE B 1 77 ? 1.717 -14.875 -7.406 1 97.62 77 ILE B O 1
ATOM 1646 N N . PHE B 1 78 ? 1.799 -16.844 -6.352 1 98.62 78 PHE B N 1
ATOM 1647 C CA . 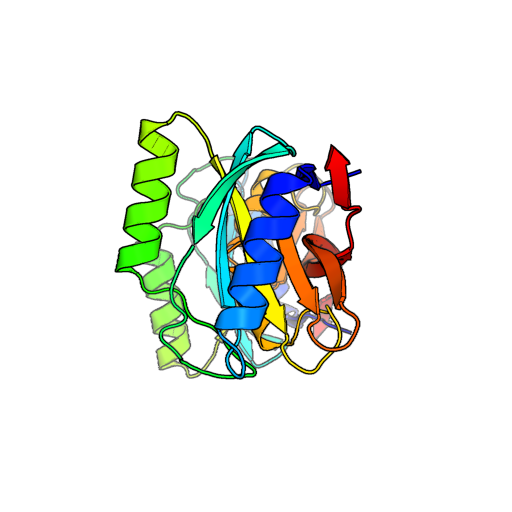PHE B 1 78 ? 1.039 -17.516 -7.398 1 98.62 78 PHE B CA 1
ATOM 1648 C C . PHE B 1 78 ? -0.335 -17.922 -6.887 1 98.62 78 PHE B C 1
ATOM 1650 O O . PHE B 1 78 ? -0.473 -18.359 -5.742 1 98.62 78 PHE B O 1
ATOM 1657 N N . HIS B 1 79 ? -1.261 -17.766 -7.777 1 98.75 79 HIS B N 1
ATOM 1658 C CA . HIS B 1 79 ? -2.5 -18.516 -7.562 1 98.75 79 HIS B CA 1
ATOM 1659 C C . HIS B 1 79 ? -3.203 -18.797 -8.883 1 98.75 79 HIS B C 1
ATOM 1661 O O . HIS B 1 79 ? -2.787 -18.312 -9.938 1 98.75 79 HIS B O 1
ATOM 1667 N N . SER B 1 80 ? -4.141 -19.672 -8.781 1 98.69 80 SER B N 1
ATOM 1668 C CA . SER B 1 80 ? -4.863 -20.031 -9.992 1 98.69 80 SER B CA 1
ATOM 1669 C C . SER B 1 80 ? -6.312 -19.562 -9.93 1 98.69 80 SER B C 1
ATOM 1671 O O . SER B 1 80 ? -6.84 -19.281 -8.852 1 98.69 80 SER B O 1
ATOM 1673 N N . HIS B 1 81 ? -6.902 -19.375 -11 1 98.38 81 HIS B N 1
ATOM 1674 C CA . HIS B 1 81 ? -8.344 -19.281 -11.211 1 98.38 81 HIS B CA 1
ATOM 1675 C C . HIS B 1 81 ? -8.859 -20.5 -11.977 1 98.38 81 HIS B C 1
ATOM 1677 O O . HIS B 1 81 ? -8.758 -20.547 -13.203 1 98.38 81 HIS B O 1
ATOM 1683 N N . PRO B 1 82 ? -9.469 -21.359 -11.273 1 98.12 82 PRO B N 1
ATOM 1684 C CA . PRO B 1 82 ? -9.797 -22.625 -11.93 1 98.12 82 PRO B CA 1
ATOM 1685 C C . PRO B 1 82 ? -10.75 -22.469 -13.109 1 98.12 82 PRO B C 1
ATOM 1687 O O . PRO B 1 82 ? -10.633 -23.172 -14.109 1 98.12 82 PRO B O 1
ATOM 1690 N N . ASN B 1 83 ? -11.609 -21.453 -13 1 96.5 83 ASN B N 1
ATOM 1691 C CA . ASN B 1 83 ? -12.68 -21.391 -14 1 96.5 83 ASN B CA 1
ATOM 1692 C C . ASN B 1 83 ? -12.828 -20 -14.586 1 96.5 83 ASN B C 1
ATOM 1694 O O . ASN B 1 83 ? -13.859 -19.672 -15.172 1 96.5 83 ASN B O 1
ATOM 1698 N N . SER B 1 84 ? -11.867 -19.172 -14.406 1 96.56 84 SER B N 1
ATOM 1699 C CA . SER B 1 84 ? -11.969 -17.812 -14.922 1 96.56 84 SER B CA 1
ATOM 1700 C C . SER B 1 84 ? -10.633 -17.328 -15.453 1 96.56 84 SER B C 1
ATOM 1702 O O . SER B 1 84 ? -9.641 -18.062 -15.43 1 96.56 84 SER B O 1
ATOM 1704 N N . GLU B 1 85 ? -10.633 -16.156 -16.016 1 97.31 85 GLU B N 1
ATOM 1705 C CA . GLU B 1 85 ? -9.438 -15.578 -16.625 1 97.31 85 GLU B CA 1
ATOM 1706 C C . GLU B 1 85 ? -8.391 -15.219 -15.57 1 97.31 85 GLU B C 1
ATOM 1708 O O . GLU B 1 85 ? -8.711 -15.07 -14.391 1 97.31 85 GLU B O 1
ATOM 1713 N N . ALA B 1 86 ? -7.227 -15.055 -16.047 1 98.19 86 ALA B N 1
ATOM 1714 C CA . ALA B 1 86 ? -6.094 -14.742 -15.18 1 98.19 86 ALA B CA 1
ATOM 1715 C C . ALA B 1 86 ? -6.02 -13.242 -14.891 1 98.19 86 ALA B C 1
ATOM 1717 O O . ALA B 1 86 ? -5.023 -12.594 -15.211 1 98.19 86 ALA B O 1
ATOM 1718 N N . TYR B 1 87 ? -7 -12.75 -14.273 1 97.31 87 TYR B N 1
ATOM 1719 C CA . TYR B 1 87 ? -7.07 -11.359 -13.852 1 97.31 87 TYR B CA 1
ATOM 1720 C C . TYR B 1 87 ? -7.355 -11.258 -12.352 1 97.31 87 TYR B C 1
ATOM 1722 O O . TYR B 1 87 ? -8.188 -12 -11.82 1 97.31 87 TYR B O 1
ATOM 1730 N N . PRO B 1 88 ? -6.648 -10.328 -11.742 1 96.88 88 PRO B N 1
ATOM 1731 C CA . PRO B 1 88 ? -6.84 -10.227 -10.297 1 96.88 88 PRO B CA 1
ATOM 1732 C C . PRO B 1 88 ? -8.281 -9.891 -9.914 1 96.88 88 PRO B C 1
ATOM 1734 O O . PRO B 1 88 ? -8.859 -8.945 -10.453 1 96.88 88 PRO B O 1
ATOM 1737 N N . SER B 1 89 ? -8.781 -10.641 -9 1 94.12 89 SER B N 1
ATOM 1738 C CA . SER B 1 89 ? -10.078 -10.312 -8.422 1 94.12 89 SER B CA 1
ATOM 1739 C C . SER B 1 89 ? -9.969 -9.133 -7.457 1 94.12 89 SER B C 1
ATOM 1741 O O . SER B 1 89 ? -8.875 -8.625 -7.199 1 94.12 89 SER B O 1
ATOM 1743 N N . ASN B 1 90 ? -11.148 -8.703 -6.914 1 90.31 90 ASN B N 1
ATOM 1744 C CA . ASN B 1 90 ? -11.133 -7.652 -5.906 1 90.31 90 ASN B CA 1
ATOM 1745 C C . ASN B 1 90 ? -10.391 -8.086 -4.648 1 90.31 90 ASN B C 1
ATOM 1747 O O . ASN B 1 90 ? -9.68 -7.289 -4.035 1 90.31 90 ASN B O 1
ATOM 1751 N N . THR B 1 91 ? -10.609 -9.367 -4.336 1 91.75 91 THR B N 1
ATOM 1752 C CA . THR B 1 91 ? -9.914 -9.914 -3.174 1 91.75 91 THR B CA 1
ATOM 1753 C C . THR B 1 91 ? -8.406 -9.977 -3.422 1 91.75 91 THR B C 1
ATOM 1755 O O . THR B 1 91 ? -7.617 -9.648 -2.535 1 91.75 91 THR B O 1
ATOM 1758 N N . ASP B 1 92 ? -8.039 -10.305 -4.625 1 94.38 92 ASP B N 1
ATOM 1759 C CA . ASP B 1 92 ? -6.625 -10.32 -4.969 1 94.38 92 ASP B CA 1
ATOM 1760 C C . ASP B 1 92 ? -6.008 -8.93 -4.797 1 94.38 92 ASP B C 1
ATOM 1762 O O . ASP B 1 92 ? -4.941 -8.789 -4.195 1 94.38 92 ASP B O 1
ATOM 1766 N N . LYS B 1 93 ? -6.711 -7.953 -5.289 1 91.12 93 LYS B N 1
ATOM 1767 C CA . LYS B 1 93 ? -6.227 -6.578 -5.23 1 91.12 93 LYS B CA 1
ATOM 1768 C C . LYS B 1 93 ? -5.984 -6.141 -3.787 1 91.12 93 LYS B C 1
ATOM 1770 O O . LYS B 1 93 ? -4.984 -5.48 -3.49 1 91.12 93 LYS B O 1
ATOM 1775 N N . LYS B 1 94 ? -6.859 -6.523 -2.969 1 88.06 94 LYS B N 1
ATOM 1776 C CA . LYS B 1 94 ? -6.723 -6.207 -1.55 1 88.06 94 LYS B CA 1
ATOM 1777 C C . LYS B 1 94 ? -5.477 -6.859 -0.957 1 88.06 94 LYS B C 1
ATOM 1779 O O . LYS B 1 94 ? -4.723 -6.219 -0.221 1 88.06 94 LYS B O 1
ATOM 1784 N N . PHE B 1 95 ? -5.246 -8.031 -1.313 1 90 95 PHE B N 1
ATOM 1785 C CA . PHE B 1 95 ? -4.113 -8.758 -0.749 1 90 95 PHE B CA 1
ATOM 1786 C C . PHE B 1 95 ? -2.805 -8.281 -1.365 1 90 95 PHE B C 1
ATOM 1788 O O . PHE B 1 95 ? -1.754 -8.336 -0.723 1 90 95 PHE B O 1
ATOM 1795 N N . MET B 1 96 ? -2.889 -7.746 -2.584 1 93 96 MET B N 1
ATOM 1796 C CA . MET B 1 96 ? -1.71 -7.18 -3.23 1 93 96 MET B CA 1
ATOM 1797 C C . MET B 1 96 ? -1.213 -5.953 -2.473 1 93 96 MET B C 1
ATOM 1799 O O . MET B 1 96 ? -0.014 -5.668 -2.461 1 93 96 MET B O 1
ATOM 1803 N N . GLN B 1 97 ? -2.148 -5.273 -1.882 1 86.19 97 GLN B N 1
ATOM 1804 C CA . GLN B 1 97 ? -1.762 -4.098 -1.107 1 86.19 97 GLN B CA 1
ATOM 1805 C C . GLN B 1 97 ? -0.853 -4.48 0.056 1 86.19 97 GLN B C 1
ATOM 1807 O O . GLN B 1 97 ? 0.088 -3.754 0.381 1 86.19 97 GLN B O 1
ATOM 1812 N N . SER B 1 98 ? -1.131 -5.645 0.637 1 85.5 98 SER B N 1
ATOM 1813 C CA . SER B 1 98 ? -0.354 -6.102 1.783 1 85.5 98 SER B CA 1
ATOM 1814 C C . SER B 1 98 ? 0.865 -6.902 1.34 1 85.5 98 SER B C 1
ATOM 1816 O O . SER B 1 98 ? 1.784 -7.133 2.129 1 85.5 98 SER B O 1
ATOM 1818 N N . ASN B 1 99 ? 0.864 -7.305 0.128 1 88.06 99 ASN B N 1
ATOM 1819 C CA . ASN B 1 99 ? 1.947 -8.078 -0.47 1 88.06 99 ASN B CA 1
ATOM 1820 C C . ASN B 1 99 ? 2.34 -7.527 -1.838 1 88.06 99 ASN B C 1
ATOM 1822 O O . ASN B 1 99 ? 1.987 -8.102 -2.869 1 88.06 99 ASN B O 1
ATOM 1826 N N . PRO B 1 100 ? 3.107 -6.477 -1.814 1 89.5 100 PRO B N 1
ATOM 1827 C CA . PRO B 1 100 ? 3.357 -5.754 -3.064 1 89.5 100 PRO B CA 1
ATOM 1828 C C . PRO B 1 100 ? 4.465 -6.391 -3.902 1 89.5 100 PRO B C 1
ATOM 1830 O O . PRO B 1 100 ? 5.438 -5.719 -4.258 1 89.5 100 PRO B O 1
ATOM 1833 N N . VAL B 1 101 ? 4.344 -7.652 -4.207 1 93.88 101 VAL B N 1
ATOM 1834 C CA . VAL B 1 101 ? 5.199 -8.398 -5.121 1 93.88 101 VAL B CA 1
ATOM 1835 C C . VAL B 1 101 ? 4.418 -8.773 -6.375 1 93.88 101 VAL B C 1
ATOM 1837 O O . VAL B 1 101 ? 3.258 -8.383 -6.531 1 93.88 101 VAL B O 1
ATOM 1840 N N . ALA B 1 102 ? 5.094 -9.43 -7.289 1 96.88 102 ALA B N 1
ATOM 1841 C CA . ALA B 1 102 ? 4.402 -9.875 -8.492 1 96.88 102 ALA B CA 1
ATOM 1842 C C . ALA B 1 102 ? 3.414 -10.992 -8.18 1 96.88 102 ALA B C 1
ATOM 1844 O O . ALA B 1 102 ? 3.738 -11.93 -7.438 1 96.88 102 ALA B O 1
ATOM 1845 N N . TRP B 1 103 ? 2.248 -10.844 -8.656 1 98.25 103 TRP B N 1
ATOM 1846 C CA . TRP B 1 103 ? 1.251 -11.898 -8.562 1 98.25 103 TRP B CA 1
ATOM 1847 C C . TRP B 1 103 ? 1.07 -12.609 -9.898 1 98.25 103 TRP B C 1
ATOM 1849 O O . TRP B 1 103 ? 0.656 -11.992 -10.883 1 98.25 103 TRP B O 1
ATOM 1859 N N . VAL B 1 104 ? 1.418 -13.836 -9.898 1 98.62 104 VAL B N 1
ATOM 1860 C CA . VAL B 1 104 ? 1.295 -14.664 -11.094 1 98.62 104 VAL B CA 1
ATOM 1861 C C . VAL B 1 104 ? 0.016 -15.492 -11.016 1 98.62 104 VAL B C 1
ATOM 1863 O O . VAL B 1 104 ? -0.207 -16.219 -10.047 1 98.62 104 VAL B O 1
ATOM 1866 N N . ILE B 1 105 ? -0.773 -15.344 -12.07 1 98.81 105 ILE B N 1
ATOM 1867 C CA . ILE B 1 105 ? -2.072 -16 -12.047 1 98.81 105 ILE B CA 1
ATOM 1868 C C . ILE B 1 105 ? -2.184 -16.953 -13.234 1 98.81 105 ILE B C 1
ATOM 1870 O O . ILE B 1 105 ? -1.838 -16.594 -14.367 1 98.81 105 ILE B O 1
ATOM 1874 N N . TYR B 1 106 ? -2.633 -18.156 -12.969 1 98.75 106 TYR B N 1
ATOM 1875 C CA . TYR B 1 106 ? -2.939 -19.141 -14 1 98.75 106 TYR B CA 1
ATOM 1876 C C . TYR B 1 106 ? -4.445 -19.281 -14.18 1 98.75 106 TYR B C 1
ATOM 1878 O O . TYR B 1 106 ? -5.18 -19.453 -13.203 1 98.75 106 TYR B O 1
ATOM 1886 N N . SER B 1 107 ? -4.883 -19.219 -15.391 1 98.69 107 SER B N 1
ATOM 1887 C CA . SER B 1 107 ? -6.281 -19.453 -15.719 1 98.69 107 SER B CA 1
ATOM 1888 C C . SER B 1 107 ? -6.52 -20.891 -16.125 1 98.69 107 SER B C 1
ATOM 1890 O O . SER B 1 107 ? -5.996 -21.359 -17.141 1 98.69 107 SER B O 1
ATOM 1892 N N . GLY B 1 108 ? -7.328 -21.547 -15.305 1 97.69 108 GLY B N 1
ATOM 1893 C CA . GLY B 1 108 ? -7.734 -22.891 -15.703 1 97.69 108 GLY B CA 1
ATOM 1894 C C . GLY B 1 108 ? -8.648 -22.891 -16.922 1 97.69 108 GLY B C 1
ATOM 1895 O O . GLY B 1 108 ? -8.734 -23.891 -17.625 1 97.69 108 GLY B O 1
ATOM 1896 N N . ALA B 1 109 ? -9.289 -21.828 -17.141 1 97.06 109 ALA B N 1
ATOM 1897 C CA . ALA B 1 109 ? -10.219 -21.703 -18.266 1 97.06 109 ALA B CA 1
ATOM 1898 C C . ALA B 1 109 ? -9.469 -21.453 -19.578 1 97.06 109 ALA B C 1
ATOM 1900 O O . ALA B 1 109 ? -9.727 -22.125 -20.578 1 97.06 109 ALA B O 1
ATOM 1901 N N . ASN B 1 110 ? -8.477 -20.562 -19.547 1 97.81 110 ASN B N 1
ATOM 1902 C CA . ASN B 1 110 ? -7.77 -20.156 -20.766 1 97.81 110 ASN B CA 1
ATOM 1903 C C . ASN B 1 110 ? -6.414 -20.844 -20.875 1 97.81 110 ASN B C 1
ATOM 1905 O O . ASN B 1 110 ? -5.75 -20.75 -21.922 1 97.81 110 ASN B O 1
ATOM 1909 N N . LYS B 1 111 ? -6.047 -21.516 -19.828 1 97.94 111 LYS B N 1
ATOM 1910 C CA . LYS B 1 111 ? -4.762 -22.219 -19.766 1 97.94 111 LYS B CA 1
ATOM 1911 C C . LYS B 1 111 ? -3.605 -21.266 -20.047 1 97.94 111 LYS B C 1
ATOM 1913 O O . LYS B 1 111 ? -2.676 -21.609 -20.781 1 97.94 111 LYS B O 1
ATOM 1918 N N . ASP B 1 112 ? -3.662 -20.047 -19.484 1 97.94 112 ASP B N 1
ATOM 1919 C CA . ASP B 1 112 ? -2.607 -19.047 -19.672 1 97.94 112 ASP B CA 1
ATOM 1920 C C . ASP B 1 112 ? -2.205 -18.422 -18.344 1 97.94 112 ASP B C 1
ATOM 1922 O O . ASP B 1 112 ? -2.916 -18.547 -17.344 1 97.94 112 ASP B O 1
ATOM 1926 N N . PHE B 1 113 ? -0.966 -17.891 -18.375 1 98.62 113 PHE B N 1
ATOM 1927 C CA . PHE B 1 113 ? -0.403 -17.172 -17.234 1 98.62 113 PHE B CA 1
ATOM 1928 C C . PHE B 1 113 ? -0.401 -15.672 -17.469 1 98.62 113 PHE B C 1
ATOM 1930 O O . PHE B 1 113 ? -0.101 -15.219 -18.578 1 98.62 113 PHE B O 1
ATOM 1937 N N . ARG B 1 114 ? -0.76 -14.938 -16.469 1 98.31 114 ARG B N 1
ATOM 1938 C CA . ARG B 1 114 ? -0.54 -13.492 -16.438 1 98.31 114 ARG B CA 1
ATOM 1939 C C . ARG B 1 114 ? 0.068 -13.055 -15.109 1 98.31 114 ARG B C 1
ATOM 1941 O O . ARG B 1 114 ? -0.06 -13.758 -14.102 1 98.31 114 ARG B O 1
ATOM 1948 N N . ALA B 1 115 ? 0.755 -11.898 -15.18 1 98.5 115 ALA B N 1
ATOM 1949 C CA . ALA B 1 115 ? 1.396 -11.383 -13.977 1 98.5 115 ALA B CA 1
ATOM 1950 C C . ALA B 1 115 ? 1.056 -9.914 -13.766 1 98.5 115 ALA B C 1
ATOM 1952 O O . ALA B 1 115 ? 0.93 -9.148 -14.727 1 98.5 115 ALA B O 1
ATOM 1953 N N . TYR B 1 116 ? 0.924 -9.562 -12.523 1 97.75 116 TYR B N 1
ATOM 1954 C CA . TYR B 1 116 ? 0.511 -8.211 -12.156 1 97.75 116 TYR B CA 1
ATOM 1955 C C . TYR B 1 116 ? 1.295 -7.707 -10.953 1 97.75 116 TYR B C 1
ATOM 1957 O O . TYR B 1 116 ? 1.708 -8.5 -10.102 1 97.75 116 TYR B O 1
ATOM 1965 N N . ILE B 1 117 ? 1.495 -6.422 -10.914 1 96.06 117 ILE B N 1
ATOM 1966 C CA . ILE B 1 117 ? 1.997 -5.734 -9.727 1 96.06 117 ILE B CA 1
ATOM 1967 C C . ILE B 1 117 ? 1.045 -4.602 -9.344 1 96.06 117 ILE B C 1
ATOM 1969 O O . ILE B 1 117 ? 0.242 -4.152 -10.164 1 96.06 117 ILE B O 1
ATOM 1973 N N . LEU B 1 118 ? 1.092 -4.289 -8.078 1 91.75 118 LEU B N 1
ATOM 1974 C CA . LEU B 1 118 ? 0.376 -3.105 -7.617 1 91.75 118 LEU B CA 1
ATOM 1975 C C . LEU B 1 118 ? 1.28 -1.877 -7.656 1 91.75 118 LEU B C 1
ATOM 1977 O O . LEU B 1 118 ? 2.324 -1.85 -7.004 1 91.75 118 LEU B O 1
ATOM 1981 N N . GLU B 1 119 ? 0.935 -0.966 -8.492 1 88.81 119 GLU B N 1
ATOM 1982 C CA . GLU B 1 119 ? 1.679 0.289 -8.555 1 88.81 119 GLU B CA 1
ATOM 1983 C C . GLU B 1 119 ? 0.973 1.388 -7.77 1 88.81 119 GLU B C 1
ATOM 1985 O O . GLU B 1 119 ? -0.256 1.487 -7.797 1 88.81 119 GLU B O 1
ATOM 1990 N N . SER B 1 120 ? 1.786 1.942 -6.895 1 86.75 120 SER B N 1
ATOM 1991 C CA . SER B 1 120 ? 1.262 3.078 -6.141 1 86.75 120 SER B CA 1
ATOM 1992 C C . SER B 1 120 ? 1.704 4.402 -6.754 1 86.75 120 SER B C 1
ATOM 1994 O O . SER B 1 120 ? 2.879 4.574 -7.09 1 86.75 120 SER B O 1
ATOM 1996 N N . GLU B 1 121 ? 0.727 5.207 -7.133 1 87.38 121 GLU B N 1
ATOM 1997 C CA . GLU B 1 121 ? 1.015 6.531 -7.68 1 87.38 121 GLU B CA 1
ATOM 1998 C C . GLU B 1 121 ? 0.418 7.633 -6.809 1 87.38 121 GLU B C 1
ATOM 2000 O O . GLU B 1 121 ? -0.696 7.492 -6.297 1 87.38 121 GLU B O 1
ATOM 2005 N N . ILE B 1 122 ? 1.218 8.734 -6.645 1 90.5 122 ILE B N 1
ATOM 2006 C CA . ILE B 1 122 ? 0.727 9.906 -5.93 1 90.5 122 ILE B CA 1
ATOM 2007 C C . ILE B 1 122 ? -0.253 10.68 -6.809 1 90.5 122 ILE B C 1
ATOM 2009 O O . ILE B 1 122 ? 0.046 10.977 -7.969 1 90.5 122 ILE B O 1
ATOM 2013 N N . LYS B 1 123 ? -1.419 10.938 -6.32 1 93.75 123 LYS B N 1
ATOM 2014 C CA . LYS B 1 123 ? -2.422 11.742 -7.016 1 93.75 123 LYS B CA 1
ATOM 2015 C C . LYS B 1 123 ? -2.834 12.953 -6.184 1 93.75 123 LYS B C 1
ATOM 2017 O O . LYS B 1 123 ? -3.193 12.812 -5.012 1 93.75 123 LYS B O 1
ATOM 2022 N N . GLU B 1 124 ? -2.674 14.109 -6.855 1 95.81 124 GLU B N 1
ATOM 2023 C CA . GLU B 1 124 ? -3.174 15.305 -6.188 1 95.81 124 GLU B CA 1
ATOM 2024 C C . GLU B 1 124 ? -4.699 15.336 -6.184 1 95.81 124 GLU B C 1
ATOM 2026 O O . GLU B 1 124 ? -5.336 15.023 -7.191 1 95.81 124 GLU B O 1
ATOM 2031 N N . ILE B 1 125 ? -5.293 15.695 -5.086 1 96.19 125 ILE B N 1
ATOM 2032 C CA . ILE B 1 125 ? -6.742 15.852 -4.98 1 96.19 125 ILE B CA 1
ATOM 2033 C C . ILE B 1 125 ? -7.082 17.281 -4.59 1 96.19 125 ILE B C 1
ATOM 2035 O O . ILE B 1 125 ? -6.266 17.984 -3.982 1 96.19 125 ILE B O 1
ATOM 2039 N N . PRO B 1 126 ? -8.188 17.781 -5.004 1 95.94 126 PRO B N 1
ATOM 2040 C CA . PRO B 1 126 ? -8.539 19.156 -4.664 1 95.94 126 PRO B CA 1
ATOM 2041 C C . PRO B 1 126 ? -8.859 19.344 -3.182 1 95.94 126 PRO B C 1
ATOM 2043 O O . PRO B 1 126 ? -9.414 18.438 -2.553 1 95.94 126 PRO B O 1
ATOM 2046 N N . ILE B 1 127 ? -8.445 20.5 -2.627 1 97.06 127 ILE B N 1
ATOM 2047 C CA . ILE B 1 127 ? -8.852 20.969 -1.305 1 97.06 127 ILE B CA 1
ATOM 2048 C C . ILE B 1 127 ? -9.992 21.969 -1.439 1 97.06 127 ILE B C 1
ATOM 2050 O O . ILE B 1 127 ? -9.844 23 -2.09 1 97.06 127 ILE B O 1
ATOM 2054 N N . GLU B 1 128 ? -11.102 21.531 -0.95 1 95.62 128 GLU B N 1
ATOM 2055 C CA . GLU B 1 128 ? -12.234 22.453 -0.93 1 95.62 128 GLU B CA 1
ATOM 2056 C C . GLU B 1 128 ? -12.344 23.172 0.411 1 95.62 128 GLU B C 1
ATOM 2058 O O . GLU B 1 128 ? -12.312 22.531 1.467 1 95.62 128 GLU B O 1
ATOM 2063 N N . GLU B 1 129 ? -12.375 24.453 0.38 1 92.06 129 GLU B N 1
ATOM 2064 C CA . GLU B 1 129 ? -12.5 25.266 1.589 1 92.06 129 GLU B CA 1
ATOM 2065 C C . GLU B 1 129 ? -13.961 25.625 1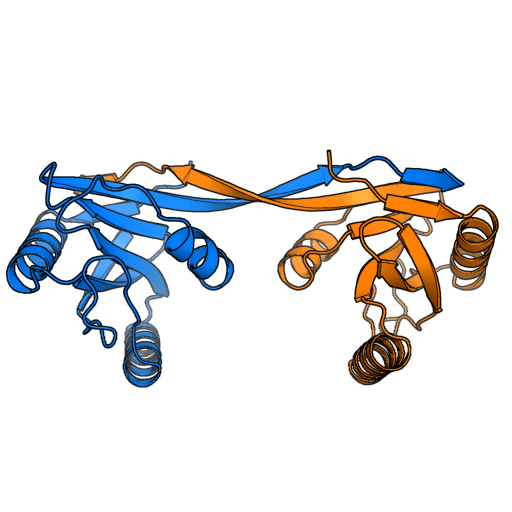.866 1 92.06 129 GLU B C 1
ATOM 2067 O O . GLU B 1 129 ? -14.68 26.062 0.965 1 92.06 129 GLU B O 1
ATOM 2072 N N . LYS B 1 130 ? -14.383 25.172 3.018 1 82.44 130 LYS B N 1
ATOM 2073 C CA . LYS B 1 130 ? -15.719 25.594 3.422 1 82.44 130 LYS B CA 1
ATOM 2074 C C . LYS B 1 130 ? -15.656 26.609 4.551 1 82.44 130 LYS B C 1
ATOM 2076 O O . LYS B 1 130 ? -14.812 26.516 5.445 1 82.44 130 LYS B O 1
#

Sequence (260 aa):
MQKIILSRSDKKILTEHAENEKPIESCAILFGKDDAISEIFLTKNIEESPVNFTISNEQLIEGYKIAEEKGVDVIGIFHSHPNSEAYPSNTDKKFMQSNPVAWVIYSGANKDFRAYILESEIKEIPIEEKMQKIILSRSDKKILTEHAENEKPIESCAILFGKDDAISEIFLTKNIEESPVNFTISNEQLIEGYKIAEEKGVDVIGIFHSHPNSEAYPSNTDKKFMQSNPVAWVIYSGANKDFRAYILESEIKEIPIEEK